Protein AF-A0A662QMV2-F1 (afdb_monomer)

Nearest PDB structures (foldseek):
  8ai4-assembly2_B  TM=8.563E-01  e=1.473E-07  Bacillus subtilis
  4u0o-assembly1_B  TM=7.437E-01  e=1.335E-03  Thermosynechococcus vestitus BP-1
  4u0p-assembly1_B  TM=7.362E-01  e=1.702E-03  Thermosynechococcus vestitus BP-1
  5c5y-assembly1_B  TM=6.837E-01  e=1.279E+00  Colwellia psychrerythraea 34H
  5c6m-assembly2_C  TM=6.628E-01  e=1.957E+00  Shewanella halifaxensis

Radius of gyration: 16.3 Å; Cα contacts (8 Å, |Δi|>4): 322; chains: 1; bounding box: 54×33×41 Å

Solvent-accessible surface area (backbone atoms only — not comparable to full-atom values): 10221 Å² total; per-residue (Å²): 131,83,86,42,72,48,78,44,70,51,30,38,23,14,95,56,72,41,85,78,48,89,77,73,29,26,74,88,40,74,59,56,64,52,70,72,55,48,52,57,49,51,53,52,40,34,76,69,60,28,37,28,42,29,46,25,41,33,32,43,74,78,62,46,66,61,49,43,50,52,42,29,53,46,37,52,41,16,73,76,70,60,20,34,71,38,39,33,38,42,35,61,41,71,53,15,74,42,70,70,47,22,48,54,53,45,48,47,36,37,66,23,53,41,48,32,45,31,35,50,70,28,74,51,50,45,76,79,43,58,67,70,16,47,54,44,35,56,64,47,21,57,78,46,49,31,22,40,30,43,37,33,86,89,69,54,72,49,80,46,82,47,91,60,60,75,74,54,58,53,64,64,64,66,61,92,64,99,65,79,94,70,90,88,80,132

Foldseek 3Di:
DPQAEDEDAQFQEAPDQFPPPPSNHYNVGGDGDDLVRLLVVLVVCLVVQRQEYEYEHRALCVVPCSSLVSLLSSVVSCVVRVPNVAYEYEHELPCLPDLVSLLVVLLSCLLSPHAEYEYEDEPRSCVPPPCNSVVSNVVNNLVSQHKYWYQYPVRDIDTDGRDDDPVVSVVSNPDPDPDDPDDDDD

pLDDT: mean 85.35, std 20.48, range [27.67, 98.81]

Structure (mmCIF, N/CA/C/O backbone):
data_AF-A0A662QMV2-F1
#
_entry.id   AF-A0A662QMV2-F1
#
loop_
_atom_site.group_PDB
_atom_site.id
_atom_site.type_symbol
_atom_site.label_atom_id
_atom_site.label_alt_id
_atom_site.label_comp_id
_atom_site.label_asym_id
_atom_site.label_entity_id
_atom_site.label_seq_id
_atom_site.pdbx_PDB_ins_code
_atom_site.Cartn_x
_atom_site.Cartn_y
_atom_site.Cartn_z
_atom_site.occupancy
_atom_site.B_iso_or_equiv
_atom_site.auth_seq_id
_atom_site.auth_comp_id
_atom_site.auth_asym_id
_atom_site.auth_atom_id
_atom_site.pdbx_PDB_model_num
ATOM 1 N N . MET A 1 1 ? -21.716 -11.485 9.682 1.00 48.62 1 MET A N 1
ATOM 2 C CA . MET A 1 1 ? -21.447 -10.053 9.451 1.00 48.62 1 MET A CA 1
ATOM 3 C C . MET A 1 1 ? -20.954 -9.927 8.023 1.00 48.62 1 MET A C 1
ATOM 5 O O . MET A 1 1 ? -20.338 -10.866 7.537 1.00 48.62 1 MET A O 1
ATOM 9 N N . SER A 1 2 ? -21.372 -8.898 7.294 1.00 51.78 2 SER A N 1
ATOM 10 C CA . SER A 1 2 ? -20.917 -8.684 5.919 1.00 51.78 2 SER A CA 1
ATOM 11 C C . SER A 1 2 ? -19.510 -8.101 5.959 1.00 51.78 2 SER A C 1
ATOM 13 O O . SER A 1 2 ? -19.365 -6.980 6.436 1.00 51.78 2 SER A O 1
ATOM 15 N N . ASN A 1 3 ? -18.514 -8.831 5.454 1.00 74.12 3 ASN A N 1
ATOM 16 C CA . ASN A 1 3 ? -17.138 -8.346 5.394 1.00 74.12 3 ASN A CA 1
ATOM 17 C C . ASN A 1 3 ? -17.044 -7.175 4.405 1.00 74.12 3 ASN A C 1
ATOM 19 O O . ASN A 1 3 ? -16.985 -7.383 3.189 1.00 74.12 3 ASN A O 1
ATOM 23 N N . VAL A 1 4 ? -17.085 -5.940 4.909 1.00 90.31 4 VAL A N 1
ATOM 24 C CA . VAL A 1 4 ? -16.992 -4.735 4.076 1.00 90.31 4 VAL A CA 1
ATOM 25 C C . VAL A 1 4 ? -15.522 -4.425 3.815 1.00 90.31 4 VAL A C 1
ATOM 27 O O . VAL A 1 4 ? -14.745 -4.210 4.743 1.00 90.31 4 VAL A O 1
ATOM 30 N N . LYS A 1 5 ? -15.149 -4.378 2.534 1.00 93.44 5 LYS A N 1
ATOM 31 C CA . LYS A 1 5 ? -13.822 -3.967 2.065 1.00 93.44 5 LYS A CA 1
ATOM 32 C C . LYS A 1 5 ? -13.928 -2.635 1.329 1.00 93.44 5 LYS A C 1
ATOM 34 O O . LYS A 1 5 ? -14.742 -2.507 0.416 1.00 93.44 5 LYS A O 1
ATOM 39 N N . ALA A 1 6 ? -13.079 -1.678 1.685 1.00 96.75 6 ALA A N 1
ATOM 40 C CA . ALA A 1 6 ? -12.944 -0.402 0.993 1.00 96.75 6 ALA A CA 1
ATOM 41 C C . ALA A 1 6 ? -11.594 -0.313 0.275 1.00 96.75 6 ALA A C 1
ATOM 43 O O . ALA A 1 6 ? -10.572 -0.777 0.778 1.00 96.75 6 ALA A O 1
ATOM 44 N N . LEU A 1 7 ? -11.596 0.305 -0.905 1.00 96.50 7 LEU A N 1
ATOM 45 C CA . LEU A 1 7 ? -10.389 0.595 -1.671 1.00 96.50 7 LEU A CA 1
ATOM 46 C C . LEU A 1 7 ? -10.207 2.112 -1.728 1.00 96.50 7 LEU A C 1
ATOM 48 O O . LEU A 1 7 ? -11.087 2.821 -2.215 1.00 96.50 7 LEU A O 1
ATOM 52 N N . ILE A 1 8 ? -9.066 2.601 -1.251 1.00 97.06 8 ILE A N 1
ATOM 53 C CA . ILE A 1 8 ? -8.708 4.018 -1.284 1.00 97.06 8 ILE A CA 1
ATOM 54 C C . ILE A 1 8 ? -7.731 4.226 -2.432 1.00 97.06 8 ILE A C 1
ATOM 56 O O . ILE A 1 8 ? -6.587 3.778 -2.376 1.00 97.06 8 ILE A O 1
ATOM 60 N N . ARG A 1 9 ? -8.179 4.920 -3.481 1.00 95.25 9 ARG A N 1
ATOM 61 C CA . ARG A 1 9 ? -7.309 5.366 -4.571 1.00 95.25 9 ARG A CA 1
ATOM 62 C C . ARG A 1 9 ? -6.504 6.579 -4.102 1.00 95.25 9 ARG A C 1
ATOM 64 O O . ARG A 1 9 ? -7.009 7.695 -4.164 1.00 95.25 9 ARG A O 1
ATOM 71 N N . VAL A 1 10 ? -5.275 6.361 -3.642 1.00 96.25 10 VAL A N 1
ATOM 72 C CA . VAL A 1 10 ? -4.439 7.417 -3.046 1.00 96.25 10 VAL A CA 1
ATOM 73 C C . VAL A 1 10 ? -3.832 8.362 -4.087 1.00 96.25 10 VAL A C 1
ATOM 75 O O . VAL A 1 10 ? -3.681 9.552 -3.821 1.00 96.25 10 VAL A O 1
ATOM 78 N N . LEU A 1 11 ? -3.559 7.852 -5.292 1.00 95.38 11 LEU A N 1
ATOM 79 C CA . LEU A 1 11 ? -3.108 8.631 -6.446 1.00 95.38 11 LEU A CA 1
ATOM 80 C C . LEU A 1 11 ? -3.597 8.049 -7.778 1.00 95.38 11 LEU A C 1
ATOM 82 O O . LEU A 1 11 ? -3.985 6.879 -7.884 1.00 95.38 11 LEU A O 1
ATOM 86 N N . THR A 1 12 ? -3.508 8.852 -8.833 1.00 94.44 12 THR A N 1
ATOM 87 C CA . THR A 1 12 ? -3.782 8.436 -10.212 1.00 94.44 12 THR A CA 1
ATOM 88 C C . THR A 1 12 ? -2.530 8.092 -11.019 1.00 94.44 12 THR A C 1
ATOM 90 O O . THR A 1 12 ? -2.672 7.428 -12.043 1.00 94.44 12 THR A O 1
ATOM 93 N N . GLY A 1 13 ? -1.340 8.528 -10.598 1.00 94.69 13 GLY A N 1
ATOM 94 C CA . GLY A 1 13 ? -0.075 8.310 -11.311 1.00 94.69 13 GLY A CA 1
ATOM 95 C C . GLY A 1 13 ? 0.494 6.900 -11.161 1.00 94.69 13 GLY A C 1
ATOM 96 O O . GLY A 1 13 ? 0.338 6.283 -10.108 1.00 94.69 13 GLY A O 1
ATOM 97 N N . CYS A 1 14 ? 1.152 6.391 -12.204 1.00 95.25 14 CYS A N 1
ATOM 98 C CA . CYS A 1 14 ? 1.852 5.100 -12.209 1.00 95.25 14 CYS A CA 1
ATOM 99 C C . CYS A 1 14 ? 3.200 5.215 -12.934 1.00 95.25 14 CYS A C 1
ATOM 101 O O . CYS A 1 14 ? 3.344 6.010 -13.860 1.00 95.25 14 CYS A O 1
ATOM 103 N N . ASP A 1 15 ? 4.179 4.408 -12.532 1.00 93.75 15 ASP A N 1
ATOM 104 C CA . ASP A 1 15 ? 5.506 4.329 -13.153 1.00 93.75 15 ASP A CA 1
ATOM 105 C C . ASP A 1 15 ? 5.562 3.380 -14.363 1.00 93.75 15 ASP A C 1
ATOM 107 O O . ASP A 1 15 ? 6.568 3.342 -15.070 1.00 93.75 15 ASP A O 1
ATOM 111 N N . ILE A 1 16 ? 4.464 2.672 -14.647 1.00 93.69 16 ILE A N 1
ATOM 112 C CA . ILE A 1 16 ? 4.285 1.821 -15.829 1.00 93.69 16 ILE A CA 1
ATOM 113 C C . ILE A 1 16 ? 2.960 2.132 -16.541 1.00 93.69 16 ILE A C 1
ATOM 115 O O . ILE A 1 16 ? 2.054 2.740 -15.969 1.00 93.69 16 ILE A O 1
ATOM 119 N N . GLN A 1 17 ? 2.826 1.680 -17.790 1.00 92.12 17 GLN A N 1
ATOM 120 C CA . GLN A 1 17 ? 1.634 1.872 -18.628 1.00 92.12 17 GLN A CA 1
ATOM 121 C C . GLN A 1 17 ? 1.123 0.521 -19.155 1.00 92.12 17 GLN A C 1
ATOM 123 O O . GLN A 1 17 ? 1.149 0.250 -20.356 1.00 92.12 17 GLN A O 1
ATOM 128 N N . CYS A 1 18 ? 0.691 -0.361 -18.248 1.00 90.94 18 CYS A N 1
ATOM 129 C CA . CYS A 1 18 ? 0.169 -1.677 -18.619 1.00 90.94 18 CYS A CA 1
ATOM 130 C C . CYS A 1 18 ? -1.105 -1.559 -19.481 1.00 90.94 18 CYS A C 1
ATOM 132 O O . CYS A 1 18 ? -1.977 -0.720 -19.236 1.00 90.94 18 CYS A O 1
ATOM 134 N N . ARG A 1 19 ? -1.231 -2.412 -20.509 1.00 88.31 19 ARG A N 1
ATOM 135 C CA . ARG A 1 19 ? -2.273 -2.282 -21.553 1.00 88.31 19 ARG A CA 1
ATOM 136 C C . ARG A 1 19 ? -3.702 -2.372 -21.020 1.00 88.31 19 ARG A C 1
ATOM 138 O O . ARG A 1 19 ? -4.599 -1.742 -21.569 1.00 88.31 19 ARG A O 1
ATOM 145 N N . HIS A 1 20 ? -3.911 -3.161 -19.968 1.00 84.44 20 HIS A N 1
ATOM 146 C CA . HIS A 1 20 ? -5.217 -3.409 -19.356 1.00 84.44 20 HIS A CA 1
ATOM 147 C C . HIS A 1 20 ? -5.419 -2.614 -18.053 1.00 84.44 20 HIS A C 1
ATOM 149 O O . HIS A 1 20 ? -6.154 -3.039 -17.166 1.00 84.44 20 HIS A O 1
ATOM 155 N N . CYS A 1 21 ? -4.755 -1.464 -17.886 1.00 85.56 21 CYS A N 1
ATOM 156 C CA . CYS A 1 21 ? -4.877 -0.681 -16.659 1.00 85.56 21 CYS A CA 1
ATOM 157 C C . CYS A 1 21 ? -6.333 -0.237 -16.409 1.00 85.56 21 CYS A C 1
ATOM 159 O O . CYS A 1 21 ? -6.799 0.755 -16.970 1.00 85.56 21 CYS A O 1
ATOM 161 N N . TYR A 1 22 ? -7.039 -0.925 -15.506 1.00 79.69 22 TYR A N 1
ATOM 162 C CA . TYR A 1 22 ? -8.425 -0.601 -15.140 1.00 79.69 22 TYR A CA 1
ATOM 163 C C . TYR A 1 22 ? -8.566 0.796 -14.505 1.00 79.69 22 TYR A C 1
ATOM 165 O O . TYR A 1 22 ? -9.639 1.393 -14.507 1.00 79.69 22 TYR A O 1
ATOM 173 N N . MET A 1 23 ? -7.471 1.348 -13.976 1.00 81.19 23 MET A N 1
ATOM 174 C CA . MET A 1 23 ? -7.444 2.671 -13.343 1.00 81.19 23 MET A CA 1
ATOM 175 C C . MET A 1 23 ? -7.108 3.800 -14.322 1.00 81.19 23 MET A C 1
ATOM 177 O O . MET A 1 23 ? -7.125 4.976 -13.931 1.00 81.19 23 MET A O 1
ATOM 181 N N . SER A 1 24 ? -6.819 3.447 -15.582 1.00 84.88 24 SER A N 1
ATOM 182 C CA . SER A 1 24 ? -6.313 4.346 -16.619 1.00 84.88 24 SER A CA 1
ATOM 183 C C . SER A 1 24 ? -5.159 5.200 -16.091 1.00 84.88 24 SER A C 1
ATOM 185 O O . SER A 1 24 ? -5.161 6.415 -16.264 1.00 84.88 24 SER A O 1
ATOM 187 N N . SER A 1 25 ? -4.246 4.594 -15.338 1.00 85.56 25 SER A N 1
ATOM 188 C CA . SER A 1 25 ? -3.122 5.273 -14.701 1.00 85.56 25 SER A CA 1
ATOM 189 C C . SER A 1 25 ? -1.904 5.288 -15.618 1.00 85.56 25 SER A C 1
ATOM 191 O O . SER A 1 25 ? -1.657 4.329 -16.343 1.00 85.56 25 SER A O 1
ATOM 193 N N . ASP A 1 26 ? -1.149 6.380 -15.577 1.00 85.31 26 ASP A N 1
ATOM 194 C CA . ASP A 1 26 ? 0.060 6.575 -16.372 1.00 85.31 26 ASP A CA 1
ATOM 195 C C . ASP A 1 26 ? 0.998 7.581 -15.681 1.00 85.31 26 ASP A C 1
ATOM 197 O O . ASP A 1 26 ? 0.655 8.157 -14.643 1.00 85.31 26 ASP A O 1
ATOM 201 N N . SER A 1 27 ? 2.184 7.782 -16.253 1.00 82.94 27 SER A N 1
ATOM 202 C CA . SER A 1 27 ? 3.226 8.666 -15.722 1.00 82.94 27 SER A CA 1
ATOM 203 C C . SER A 1 27 ? 2.942 10.164 -15.878 1.00 82.94 27 SER A C 1
ATOM 205 O O . SER A 1 27 ? 3.666 10.977 -15.307 1.00 82.94 27 SER A O 1
ATOM 207 N N . PHE A 1 28 ? 1.909 10.555 -16.628 1.00 81.38 28 PHE A N 1
ATOM 208 C CA . PHE A 1 28 ? 1.505 11.953 -16.804 1.00 81.38 28 PHE A CA 1
ATOM 209 C C . PHE A 1 28 ? 0.460 12.396 -15.779 1.00 81.38 28 PHE A C 1
ATOM 211 O O . PHE A 1 28 ? 0.200 13.592 -15.643 1.00 81.38 28 PHE A O 1
ATOM 218 N N . LYS A 1 29 ? -0.140 11.453 -15.049 1.00 84.44 29 LYS A N 1
ATOM 219 C CA . LYS A 1 29 ? -1.130 11.735 -14.011 1.00 84.44 29 LYS A CA 1
ATOM 220 C C . LYS A 1 29 ? -0.473 11.904 -12.648 1.00 84.44 29 LYS A C 1
ATOM 222 O O . LYS A 1 29 ? 0.398 11.131 -12.268 1.00 84.44 29 LYS A O 1
ATOM 227 N N . ASN A 1 30 ? -0.951 12.872 -11.877 1.00 86.31 30 ASN A N 1
ATOM 228 C CA . ASN A 1 30 ? -0.414 13.195 -10.553 1.00 86.31 30 ASN A CA 1
ATOM 229 C C . ASN A 1 30 ? -1.491 13.656 -9.559 1.00 86.31 30 ASN A C 1
ATOM 231 O O . ASN A 1 30 ? -1.170 14.267 -8.543 1.00 86.31 30 ASN A O 1
ATOM 235 N N . GLU A 1 31 ? -2.765 13.380 -9.842 1.00 90.88 31 GLU A N 1
ATOM 236 C CA . GLU A 1 31 ? -3.843 13.663 -8.900 1.00 90.88 31 GLU A CA 1
ATOM 237 C C . GLU A 1 31 ? -3.664 12.738 -7.691 1.00 90.88 31 GLU A C 1
ATOM 239 O O . GLU A 1 31 ? -3.659 11.510 -7.818 1.00 90.88 31 GLU A O 1
ATOM 244 N N . GLN A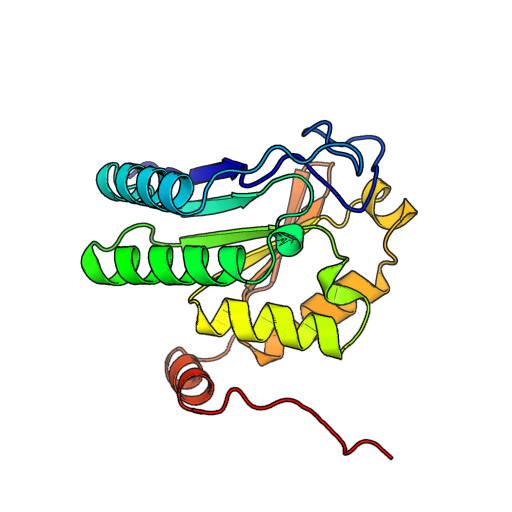 1 32 ? -3.474 13.342 -6.525 1.00 92.50 32 GLN A N 1
ATOM 245 C CA . GLN A 1 32 ? -3.195 12.671 -5.263 1.00 92.50 32 GLN A CA 1
ATOM 246 C C . GLN A 1 32 ? -4.073 13.299 -4.183 1.00 92.50 32 GLN A C 1
ATOM 248 O O . GLN A 1 32 ? -4.352 14.501 -4.216 1.00 92.50 32 GLN A O 1
ATOM 253 N N . PHE A 1 33 ? -4.509 12.497 -3.215 1.00 92.38 33 PHE A N 1
ATOM 254 C CA . PHE A 1 33 ? -5.085 13.055 -1.997 1.00 92.38 33 PHE A CA 1
ATOM 255 C C . PHE A 1 33 ? -4.044 13.880 -1.230 1.00 92.38 33 PHE A C 1
ATOM 257 O O . PHE A 1 33 ? -2.865 13.537 -1.190 1.00 92.38 33 PHE A O 1
ATOM 264 N N . THR A 1 34 ? -4.491 14.934 -0.547 1.00 96.12 34 THR A N 1
ATOM 265 C CA . THR A 1 34 ? -3.688 15.496 0.543 1.00 96.12 34 THR A CA 1
ATOM 266 C C . THR A 1 34 ? -3.631 14.492 1.690 1.00 96.12 34 THR A C 1
ATOM 268 O O . THR A 1 34 ? -4.595 13.752 1.905 1.00 96.12 34 THR A O 1
ATOM 271 N N . TYR A 1 35 ? -2.552 14.510 2.471 1.00 96.81 35 TYR A N 1
ATOM 272 C CA . TYR A 1 35 ? -2.426 13.652 3.651 1.00 96.81 35 TYR A CA 1
ATOM 273 C C . TYR A 1 35 ? -3.634 13.782 4.600 1.00 96.81 35 TYR A C 1
ATOM 275 O O . TYR A 1 35 ? -4.307 12.798 4.889 1.00 96.81 35 TYR A O 1
ATOM 283 N N . SER A 1 36 ? -4.027 15.013 4.942 1.00 97.88 36 SER A N 1
ATOM 284 C CA . SER A 1 36 ? -5.221 15.283 5.765 1.00 97.88 36 SER A CA 1
ATOM 285 C C . SER A 1 36 ? -6.537 14.799 5.148 1.00 97.88 36 SER A C 1
ATOM 287 O O . SER A 1 36 ? -7.496 14.462 5.849 1.00 97.88 36 SER A O 1
ATOM 289 N N . GLY A 1 37 ? -6.600 14.757 3.816 1.00 97.94 37 GLY A N 1
ATOM 290 C CA . GLY A 1 37 ? -7.722 14.187 3.088 1.00 97.94 37 GLY A CA 1
ATOM 291 C C . GLY A 1 37 ? -7.787 12.672 3.261 1.00 97.94 37 GLY A C 1
ATOM 292 O O . GLY A 1 37 ? -8.881 12.141 3.441 1.00 97.94 37 GLY A O 1
ATOM 293 N N . LEU A 1 38 ? -6.637 11.988 3.256 1.00 97.94 38 LEU A N 1
ATOM 294 C CA . LEU A 1 38 ? -6.560 10.557 3.547 1.00 97.94 38 LEU A CA 1
ATOM 295 C C . LEU A 1 38 ? -6.945 10.253 4.993 1.00 97.94 38 LEU A C 1
ATOM 297 O O . LEU A 1 38 ? -7.761 9.359 5.192 1.00 97.94 38 LEU A O 1
ATOM 301 N N . GLU A 1 39 ? -6.449 11.019 5.970 1.00 98.56 39 GLU A N 1
ATOM 302 C CA . GLU A 1 39 ? -6.840 10.869 7.383 1.00 98.56 39 GLU A CA 1
ATOM 303 C C . GLU A 1 39 ? -8.365 10.947 7.533 1.00 98.56 39 GLU A C 1
ATOM 305 O O . GLU A 1 39 ? -8.996 10.040 8.069 1.00 98.56 39 GLU A O 1
ATOM 310 N N . THR A 1 40 ? -8.983 11.965 6.923 1.00 98.56 40 THR A N 1
ATOM 311 C CA . THR A 1 40 ? -10.444 12.143 6.936 1.00 98.56 40 THR A CA 1
ATOM 312 C C . THR A 1 40 ? -11.192 10.960 6.306 1.00 98.56 40 THR A C 1
ATOM 314 O O . THR A 1 40 ? -12.310 10.637 6.712 1.00 98.56 40 THR A O 1
ATOM 317 N N . VAL A 1 41 ? -10.634 10.340 5.262 1.00 98.31 41 VAL A N 1
ATOM 318 C CA . VAL A 1 41 ? -11.233 9.155 4.629 1.00 98.31 41 VAL A CA 1
ATOM 319 C C . VAL A 1 41 ? -11.088 7.936 5.535 1.00 98.31 41 VAL A C 1
ATOM 321 O O . VAL A 1 41 ? -12.068 7.215 5.708 1.00 98.31 41 VAL A O 1
ATOM 324 N N . VAL A 1 42 ? -9.910 7.722 6.123 1.00 98.56 42 VAL A N 1
ATOM 325 C CA . VAL A 1 42 ? -9.650 6.623 7.061 1.00 98.56 42 VAL A CA 1
ATOM 326 C C . VAL A 1 42 ? -10.591 6.716 8.257 1.00 98.56 42 VAL A C 1
ATOM 328 O O . VAL A 1 42 ? -11.304 5.751 8.512 1.00 98.56 42 VAL A O 1
ATOM 331 N N . ASP A 1 43 ? -10.697 7.885 8.894 1.00 98.50 43 ASP A N 1
ATOM 332 C CA . ASP A 1 43 ? -11.617 8.125 10.013 1.00 98.50 43 ASP A CA 1
ATOM 333 C C . ASP A 1 43 ? -13.051 7.703 9.674 1.00 98.50 43 ASP A C 1
ATOM 335 O O . ASP A 1 43 ? -13.673 6.933 10.401 1.00 98.50 43 ASP A O 1
ATOM 339 N N . LYS A 1 44 ? -13.564 8.125 8.511 1.00 98.31 44 LYS A N 1
ATOM 340 C CA . LYS A 1 44 ? -14.920 7.762 8.071 1.00 98.31 44 LYS A CA 1
ATOM 341 C C . LYS A 1 44 ? -15.094 6.262 7.857 1.00 98.31 44 LYS A C 1
ATOM 343 O O . LYS A 1 44 ? -16.144 5.721 8.186 1.00 98.31 44 LYS A O 1
ATOM 348 N N . LEU A 1 45 ? -14.114 5.596 7.246 1.00 97.75 45 LEU A N 1
ATOM 349 C CA . LEU A 1 45 ? -14.189 4.155 6.989 1.00 97.75 45 LEU A CA 1
ATOM 350 C C . LEU A 1 45 ? -14.136 3.363 8.301 1.00 97.75 45 LEU A C 1
ATOM 352 O O . LEU A 1 45 ? -14.887 2.399 8.456 1.00 97.75 45 LEU A O 1
ATOM 356 N N . THR A 1 46 ? -13.312 3.807 9.246 1.00 96.62 46 THR A N 1
ATOM 357 C CA . THR A 1 46 ? -13.247 3.275 10.607 1.00 96.62 46 THR A CA 1
ATOM 358 C C . THR A 1 46 ? -14.578 3.457 11.339 1.00 96.62 46 THR A C 1
ATOM 360 O O . THR A 1 46 ? -15.128 2.476 11.837 1.00 96.62 46 THR A O 1
ATOM 363 N N . ASP A 1 47 ? -15.165 4.658 11.315 1.00 96.38 47 ASP A N 1
ATOM 364 C CA . ASP A 1 47 ? -16.477 4.947 11.920 1.00 96.38 47 ASP A CA 1
ATOM 365 C C . ASP A 1 47 ? -17.613 4.107 11.310 1.00 96.38 47 ASP A C 1
ATOM 367 O O . ASP A 1 47 ? -18.591 3.769 11.980 1.00 96.38 47 ASP A O 1
ATOM 371 N N . TYR A 1 48 ? -17.493 3.745 10.030 1.00 95.88 48 TYR A N 1
ATOM 372 C CA . TYR A 1 48 ? -18.431 2.856 9.343 1.00 95.88 48 TYR A CA 1
ATOM 373 C C . TYR A 1 48 ? -18.207 1.366 9.628 1.00 95.88 48 TYR A C 1
ATOM 375 O O . TYR A 1 48 ? -18.985 0.542 9.142 1.00 95.88 48 TYR A O 1
ATOM 383 N N . GLY A 1 49 ? -17.183 1.002 10.403 1.00 93.62 49 GLY A N 1
ATOM 384 C CA . GLY A 1 49 ? -16.864 -0.389 10.716 1.00 93.62 49 GLY A CA 1
ATOM 385 C C . GLY A 1 49 ? -16.380 -1.178 9.499 1.00 93.62 49 GLY A C 1
ATOM 386 O O . GLY A 1 49 ? -16.684 -2.363 9.364 1.00 93.62 49 GLY A O 1
ATOM 387 N N . VAL A 1 50 ? -15.672 -0.526 8.570 1.00 95.44 50 VAL A N 1
ATOM 388 C CA . VAL A 1 50 ? -15.060 -1.210 7.424 1.00 95.44 50 VAL A CA 1
ATOM 389 C C . VAL A 1 50 ? -13.999 -2.181 7.933 1.00 95.44 50 VAL A C 1
ATOM 391 O O . VAL A 1 50 ? -13.061 -1.787 8.614 1.00 95.44 50 VAL A O 1
ATOM 394 N N . GLU A 1 51 ? -14.123 -3.460 7.582 1.00 94.12 51 GLU A N 1
ATOM 395 C CA . GLU A 1 51 ? -13.232 -4.506 8.091 1.00 94.12 51 GLU A CA 1
ATOM 396 C C . GLU A 1 51 ? -11.873 -4.516 7.390 1.00 94.12 51 GLU A C 1
ATOM 398 O O . GLU A 1 51 ? -10.867 -4.857 8.007 1.00 94.12 51 GLU A O 1
ATOM 403 N N . VAL A 1 52 ? -11.833 -4.163 6.102 1.00 95.88 52 VAL A N 1
ATOM 404 C CA . VAL A 1 52 ? -10.594 -4.172 5.316 1.00 95.88 52 VAL A CA 1
ATOM 405 C C . VAL A 1 52 ? -10.433 -2.864 4.561 1.00 95.88 52 VAL A C 1
ATOM 407 O O . VAL A 1 52 ? -11.261 -2.539 3.707 1.00 95.88 52 VAL A O 1
ATOM 410 N N . ILE A 1 53 ? -9.339 -2.153 4.815 1.00 98.25 53 ILE A N 1
ATOM 411 C CA . ILE A 1 53 ? -8.926 -0.996 4.016 1.00 98.25 53 ILE A CA 1
ATOM 412 C C . ILE A 1 53 ? -7.779 -1.417 3.105 1.00 98.25 53 ILE A C 1
ATOM 414 O O . ILE A 1 53 ? -6.790 -1.991 3.555 1.00 98.25 53 ILE A O 1
ATOM 418 N N . VAL A 1 54 ? -7.919 -1.129 1.811 1.00 98.06 54 VAL A N 1
ATOM 419 C CA . VAL A 1 54 ? -6.885 -1.375 0.804 1.00 98.06 54 VAL A CA 1
ATOM 420 C C . VAL A 1 54 ? -6.428 -0.054 0.202 1.00 98.06 54 VAL A C 1
ATOM 422 O O . VAL A 1 54 ? -7.192 0.601 -0.510 1.00 98.06 54 VAL A O 1
ATOM 425 N N . PHE A 1 55 ? -5.168 0.312 0.414 1.00 98.25 55 PHE A N 1
ATOM 426 C CA . PHE A 1 55 ? -4.538 1.415 -0.303 1.00 98.25 55 PHE A CA 1
ATOM 427 C C . PHE A 1 55 ? -4.179 0.975 -1.725 1.00 98.25 55 PHE A C 1
ATOM 429 O O . PHE A 1 55 ? -3.533 -0.050 -1.946 1.00 98.25 55 PHE A O 1
ATOM 436 N N . THR A 1 56 ? -4.642 1.724 -2.717 1.00 96.62 56 THR A N 1
ATOM 437 C CA . THR A 1 56 ? -4.466 1.420 -4.141 1.00 96.62 56 THR A CA 1
ATOM 438 C C . THR A 1 56 ? -4.353 2.712 -4.950 1.00 96.62 56 THR A C 1
ATOM 440 O O . THR A 1 56 ? -4.365 3.806 -4.398 1.00 96.62 56 THR A O 1
ATOM 443 N N . GLY A 1 57 ? -4.205 2.641 -6.265 1.00 92.62 57 GLY A N 1
ATOM 444 C CA . GLY A 1 57 ? -3.861 3.800 -7.074 1.00 92.62 57 GLY A CA 1
ATOM 445 C C . GLY A 1 57 ? -3.354 3.391 -8.437 1.00 92.62 57 GLY A C 1
ATOM 446 O O . GLY A 1 57 ? -3.557 2.261 -8.856 1.00 92.62 57 GLY A O 1
ATOM 447 N N . GLY A 1 58 ? -2.642 4.295 -9.102 1.00 93.19 58 GLY A N 1
ATOM 448 C CA . GLY A 1 58 ? -1.677 3.833 -10.094 1.00 93.19 58 GLY A CA 1
ATOM 449 C C . GLY A 1 58 ? -0.587 3.018 -9.391 1.00 93.19 58 GLY A C 1
ATOM 450 O O . GLY A 1 58 ? -0.779 1.837 -9.131 1.00 93.19 58 GLY A O 1
ATOM 451 N N . GLN A 1 59 ? 0.514 3.660 -9.002 1.00 96.19 59 GLN A N 1
ATOM 452 C CA . GLN A 1 59 ? 1.537 3.027 -8.170 1.00 96.19 59 GLN A CA 1
ATOM 453 C C . GLN A 1 59 ? 1.636 3.727 -6.807 1.00 96.19 59 GLN A C 1
ATOM 455 O O . GLN A 1 59 ? 2.290 4.767 -6.711 1.00 96.19 59 GLN A O 1
ATOM 460 N N . PRO A 1 60 ? 0.993 3.197 -5.742 1.00 96.62 60 PRO A N 1
ATOM 461 C CA . PRO A 1 60 ? 0.908 3.864 -4.438 1.00 96.62 60 PRO A CA 1
ATOM 462 C C . PRO A 1 60 ? 2.250 4.289 -3.855 1.00 96.62 60 PRO A C 1
ATOM 464 O O . PRO A 1 60 ? 2.343 5.351 -3.248 1.00 96.62 60 PRO A O 1
ATOM 467 N N . THR A 1 61 ? 3.310 3.510 -4.080 1.00 96.69 61 THR A N 1
ATOM 468 C CA . THR A 1 61 ? 4.641 3.812 -3.534 1.00 96.69 61 THR A CA 1
ATOM 469 C C . THR A 1 61 ? 5.276 5.080 -4.100 1.00 96.69 61 THR A C 1
ATOM 471 O O . THR A 1 61 ? 6.273 5.544 -3.556 1.00 96.69 61 THR A O 1
ATOM 474 N N . LEU A 1 62 ? 4.715 5.672 -5.162 1.00 95.75 62 LEU A N 1
ATOM 475 C CA . LEU A 1 62 ? 5.139 6.983 -5.661 1.00 95.75 62 LEU A CA 1
ATOM 476 C C . LEU A 1 62 ? 4.822 8.126 -4.685 1.00 95.75 62 LEU A C 1
ATOM 478 O O . LEU A 1 62 ? 5.454 9.173 -4.774 1.00 95.75 62 LEU A O 1
ATOM 482 N N . ILE A 1 63 ? 3.903 7.916 -3.737 1.00 94.25 63 ILE A N 1
ATOM 483 C CA . ILE A 1 63 ? 3.599 8.865 -2.655 1.00 94.25 63 ILE A CA 1
ATOM 484 C C . ILE A 1 63 ? 4.750 8.951 -1.630 1.00 94.25 63 ILE A C 1
ATOM 486 O O . ILE A 1 63 ? 4.869 9.925 -0.893 1.00 94.25 63 ILE A O 1
ATOM 490 N N . GLY A 1 64 ? 5.654 7.965 -1.596 1.00 95.00 64 GLY A N 1
ATOM 491 C CA . GLY A 1 64 ? 6.802 7.989 -0.690 1.00 95.00 64 GLY A CA 1
ATOM 492 C C . GLY A 1 64 ? 6.408 7.747 0.769 1.00 95.00 64 GLY A C 1
ATOM 493 O O . GLY A 1 64 ? 5.595 6.869 1.056 1.00 95.00 64 GLY A O 1
ATOM 494 N N . THR A 1 65 ? 7.009 8.497 1.696 1.00 96.69 65 THR A N 1
ATOM 495 C CA . THR A 1 65 ? 6.835 8.286 3.144 1.00 96.69 65 THR A CA 1
ATOM 496 C C . THR A 1 65 ? 5.418 8.564 3.628 1.00 96.69 65 THR A C 1
ATOM 498 O O . THR A 1 65 ? 4.962 7.861 4.519 1.00 96.69 65 THR A O 1
ATOM 501 N N . GLU A 1 66 ? 4.672 9.467 2.981 1.00 97.00 66 GLU A N 1
ATOM 502 C CA . GLU A 1 66 ? 3.267 9.732 3.332 1.00 97.00 66 GLU A CA 1
ATOM 503 C C . GLU A 1 66 ? 2.386 8.469 3.215 1.00 97.00 66 GLU A C 1
ATOM 505 O O . GLU A 1 66 ? 1.386 8.343 3.920 1.00 97.00 66 GLU A O 1
ATOM 510 N N . LEU A 1 67 ? 2.757 7.505 2.356 1.00 98.19 67 LEU A N 1
ATOM 511 C CA . LEU A 1 67 ? 2.082 6.206 2.282 1.00 98.19 67 LEU A CA 1
ATOM 512 C C . LEU A 1 67 ? 2.341 5.358 3.536 1.00 98.19 67 LEU A C 1
ATOM 514 O O . LEU A 1 67 ? 1.445 4.663 4.002 1.00 98.19 67 LEU A O 1
ATOM 518 N N . ILE A 1 68 ? 3.567 5.384 4.056 1.00 98.50 68 ILE A N 1
ATOM 519 C CA . ILE A 1 68 ? 3.935 4.665 5.281 1.00 98.50 68 ILE A CA 1
ATOM 520 C C . ILE A 1 68 ? 3.213 5.316 6.466 1.00 98.50 68 ILE A C 1
ATOM 522 O O . ILE A 1 68 ? 2.589 4.613 7.258 1.00 98.50 68 ILE A O 1
ATOM 526 N N . ASP A 1 69 ? 3.212 6.649 6.518 1.00 98.56 69 ASP A N 1
ATOM 527 C CA . ASP A 1 69 ? 2.567 7.429 7.573 1.00 98.56 69 ASP A CA 1
ATOM 528 C C . ASP A 1 69 ? 1.055 7.151 7.637 1.00 98.56 69 ASP A C 1
ATOM 530 O O . ASP A 1 69 ? 0.525 6.877 8.713 1.00 98.56 69 ASP A O 1
ATOM 534 N N . ILE A 1 70 ? 0.352 7.109 6.494 1.00 98.69 70 ILE A N 1
ATOM 535 C CA . ILE A 1 70 ? -1.095 6.831 6.494 1.00 98.69 70 ILE A CA 1
ATOM 536 C C . ILE A 1 70 ? -1.427 5.372 6.843 1.00 98.69 70 ILE A C 1
ATOM 538 O O . ILE A 1 70 ? -2.476 5.104 7.436 1.00 98.69 70 ILE A O 1
ATOM 542 N N . ILE A 1 71 ? -0.552 4.415 6.511 1.00 98.69 71 ILE A N 1
ATOM 543 C CA . ILE A 1 71 ? -0.689 3.025 6.973 1.00 98.69 71 ILE A CA 1
ATOM 544 C C . ILE A 1 71 ? -0.550 2.985 8.500 1.00 98.69 71 ILE A C 1
ATOM 546 O O . ILE A 1 71 ? -1.405 2.391 9.157 1.00 98.69 71 ILE A O 1
ATOM 550 N N . GLY A 1 72 ? 0.454 3.680 9.046 1.00 98.69 72 GLY A N 1
ATOM 551 C CA . GLY A 1 72 ? 0.672 3.826 10.487 1.00 98.69 72 GLY A CA 1
ATOM 552 C C . GLY A 1 72 ? -0.544 4.420 11.192 1.00 98.69 72 GLY A C 1
ATOM 553 O O . GLY A 1 72 ? -1.101 3.793 12.088 1.00 98.69 72 GLY A O 1
ATOM 554 N N . TYR A 1 73 ? -1.044 5.551 10.696 1.00 98.81 73 TYR A N 1
ATOM 555 C CA . TYR A 1 73 ? -2.270 6.185 11.185 1.00 98.81 73 TYR A CA 1
ATOM 556 C C . TYR A 1 73 ? -3.478 5.235 11.160 1.00 98.81 73 TYR A C 1
ATOM 558 O O . TYR A 1 73 ? -4.263 5.160 12.103 1.00 98.81 73 TYR A O 1
ATOM 566 N N . THR A 1 74 ? -3.629 4.450 10.090 1.00 98.69 74 THR A N 1
ATOM 567 C CA . THR A 1 74 ? -4.715 3.461 9.987 1.00 98.69 74 THR A CA 1
ATOM 568 C C . THR A 1 74 ? -4.552 2.334 11.011 1.00 98.69 74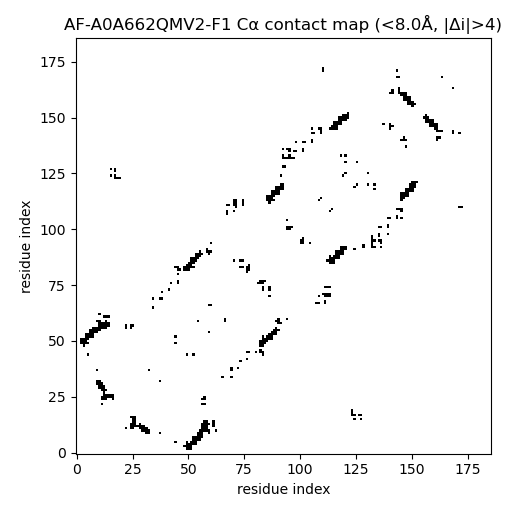 THR A C 1
ATOM 570 O O . THR A 1 74 ? -5.545 1.846 11.552 1.00 98.69 74 THR A O 1
ATOM 573 N N . SER A 1 75 ? -3.314 1.928 11.312 1.00 98.50 75 SER A N 1
ATOM 574 C CA . SER A 1 75 ? -3.027 0.955 12.368 1.00 98.50 75 SER A CA 1
ATOM 575 C C . SER A 1 75 ? -3.346 1.510 13.756 1.00 98.50 75 SER A C 1
ATOM 577 O O . SER A 1 75 ? -3.945 0.794 14.555 1.00 98.50 75 SER A O 1
ATOM 579 N N . GLU A 1 76 ? -3.035 2.779 14.027 1.00 98.56 76 GLU A N 1
ATOM 580 C CA . GLU A 1 76 ? -3.423 3.455 15.274 1.00 98.56 76 GLU A CA 1
ATOM 581 C C . GLU A 1 76 ? -4.951 3.448 15.444 1.00 98.56 76 GLU A C 1
ATOM 583 O O . GLU A 1 76 ? -5.465 3.034 16.483 1.00 98.56 76 GLU A O 1
ATOM 588 N N . LYS A 1 77 ? -5.706 3.770 14.384 1.00 98.25 77 LYS A N 1
ATOM 589 C CA . LYS A 1 77 ? -7.180 3.695 14.398 1.00 98.25 77 LYS A CA 1
ATOM 590 C C . LYS A 1 77 ? -7.702 2.293 14.682 1.00 98.25 77 LYS A C 1
ATOM 592 O O . LYS A 1 77 ? -8.668 2.138 15.436 1.00 98.25 77 LYS A O 1
ATOM 597 N N . ARG A 1 78 ? -7.057 1.268 14.122 1.00 97.62 78 ARG A N 1
ATOM 598 C CA . ARG A 1 78 ? -7.371 -0.135 14.415 1.00 97.62 78 ARG A CA 1
ATOM 599 C C . ARG A 1 78 ? -7.153 -0.465 15.886 1.00 97.62 78 ARG A C 1
ATOM 601 O O . ARG A 1 78 ? -7.987 -1.155 16.464 1.00 97.62 78 ARG A O 1
ATOM 608 N N . G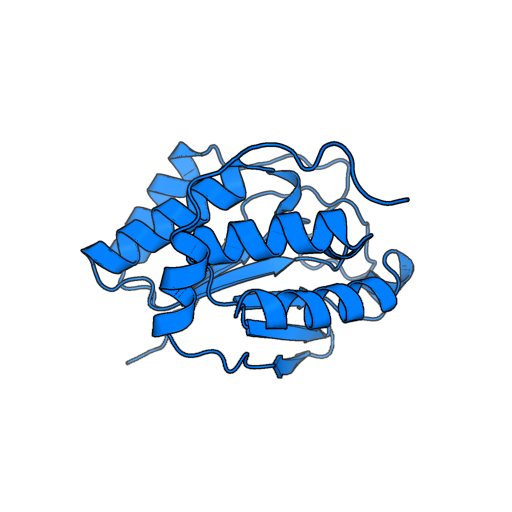LU A 1 79 ? -6.071 0.003 16.496 1.00 96.69 79 GLU A N 1
ATOM 609 C CA . GLU A 1 79 ? -5.802 -0.229 17.919 1.00 96.69 79 GLU A CA 1
ATOM 610 C C . GLU A 1 79 ? -6.820 0.478 18.824 1.00 96.69 79 GLU A C 1
ATOM 612 O O . GLU A 1 79 ? -7.268 -0.098 19.816 1.00 96.69 79 GLU A O 1
ATOM 617 N N . GLU A 1 80 ? -7.234 1.693 18.458 1.00 97.44 80 GLU A N 1
ATOM 618 C CA . GLU A 1 80 ? -8.215 2.487 19.204 1.00 97.44 80 GLU A CA 1
ATOM 619 C C . GLU A 1 80 ? -9.641 1.925 19.115 1.00 97.44 80 GLU A C 1
ATOM 621 O O . GLU A 1 80 ? -10.386 1.935 20.098 1.00 97.44 80 GLU A O 1
ATOM 626 N N . THR A 1 81 ? -10.042 1.462 17.929 1.00 95.81 81 THR A N 1
ATOM 627 C CA . THR A 1 81 ? -11.458 1.201 17.607 1.00 95.81 81 THR A CA 1
ATOM 628 C C . THR A 1 81 ? -11.766 -0.256 17.268 1.00 95.81 81 THR A C 1
ATOM 630 O O . THR A 1 81 ? -12.931 -0.656 17.260 1.00 95.81 81 THR A O 1
ATOM 633 N N . GLY A 1 82 ? -10.743 -1.058 16.968 1.00 93.88 82 GLY A N 1
ATOM 634 C CA . GLY A 1 82 ? -10.875 -2.386 16.370 1.00 93.88 82 GLY A CA 1
ATOM 635 C C . GLY A 1 82 ? -11.053 -2.386 14.845 1.00 93.88 82 GLY A C 1
ATOM 636 O O . GLY A 1 82 ? -11.126 -3.470 14.266 1.00 93.88 82 GLY A O 1
ATOM 637 N N . TYR A 1 83 ? -11.108 -1.216 14.188 1.00 93.75 83 TYR A N 1
ATOM 638 C CA . TYR A 1 83 ? -11.306 -1.085 12.739 1.00 93.75 83 TYR A CA 1
ATOM 639 C C . TYR A 1 83 ? -10.250 -0.191 12.053 1.00 93.75 83 TYR A C 1
ATOM 641 O O . TYR A 1 83 ? -9.839 0.820 12.621 1.00 93.75 83 TYR A O 1
ATOM 649 N N . PRO A 1 84 ? -9.850 -0.516 10.808 1.00 96.31 84 PRO A N 1
ATOM 650 C CA . PRO A 1 84 ? -10.163 -1.763 10.106 1.00 96.31 84 PRO A CA 1
ATOM 651 C C . PRO A 1 84 ? -9.466 -2.963 10.754 1.00 96.31 84 PRO A C 1
ATOM 653 O O . PRO A 1 84 ? -8.413 -2.819 11.359 1.00 96.31 84 PRO A O 1
ATOM 656 N N . ALA A 1 85 ? -10.020 -4.164 10.607 1.00 90.44 85 ALA A N 1
ATOM 657 C CA . ALA A 1 85 ? -9.375 -5.382 11.097 1.00 90.44 85 ALA A CA 1
ATOM 658 C C . ALA A 1 85 ? -8.123 -5.741 10.275 1.00 90.44 85 ALA A C 1
ATOM 660 O O . ALA A 1 85 ? -7.179 -6.322 10.809 1.00 90.44 85 ALA A O 1
ATOM 661 N N . VAL A 1 86 ? -8.110 -5.394 8.982 1.00 94.56 86 VAL A N 1
ATOM 662 C CA . VAL A 1 86 ? -7.014 -5.695 8.051 1.00 94.56 86 VAL A CA 1
ATOM 663 C C . VAL A 1 86 ? -6.647 -4.462 7.229 1.00 94.56 86 VAL A C 1
ATOM 665 O O . VAL A 1 86 ? -7.518 -3.806 6.650 1.00 94.56 86 VAL A O 1
ATOM 668 N N . ILE A 1 87 ? -5.347 -4.197 7.118 1.00 97.38 87 ILE A N 1
ATOM 669 C CA . ILE A 1 87 ? -4.781 -3.127 6.293 1.00 97.38 87 ILE A CA 1
ATOM 670 C C . ILE A 1 87 ? -3.975 -3.758 5.156 1.00 97.38 87 ILE A C 1
ATOM 672 O O . ILE A 1 87 ? -3.041 -4.531 5.383 1.00 97.38 87 ILE A O 1
ATOM 676 N N . GLU A 1 88 ? -4.335 -3.440 3.914 1.00 97.69 88 GLU A N 1
ATOM 677 C CA . GLU A 1 88 ? -3.685 -3.977 2.718 1.00 97.69 88 GLU A CA 1
ATOM 678 C C . GLU A 1 88 ? -3.216 -2.857 1.782 1.00 97.69 88 GLU A C 1
ATOM 680 O O . GLU A 1 88 ? -3.745 -1.745 1.777 1.00 97.69 88 GLU A O 1
ATOM 685 N N . ILE A 1 89 ? -2.264 -3.181 0.914 1.00 98.06 89 ILE A N 1
ATOM 686 C CA . ILE A 1 89 ? -1.872 -2.349 -0.228 1.00 98.06 89 ILE A CA 1
ATOM 687 C C . ILE A 1 89 ? -2.000 -3.159 -1.513 1.00 98.06 89 ILE A C 1
ATOM 689 O O . ILE A 1 89 ? -1.777 -4.363 -1.503 1.00 98.06 89 ILE A O 1
ATOM 693 N N . THR A 1 90 ? -2.358 -2.524 -2.628 1.00 97.00 90 THR A N 1
ATOM 694 C CA . THR A 1 90 ? -2.224 -3.107 -3.972 1.00 97.00 90 THR A CA 1
ATOM 695 C C . THR A 1 90 ? -1.162 -2.344 -4.754 1.00 97.00 90 THR A C 1
ATOM 697 O O . THR A 1 90 ? -1.296 -1.136 -4.925 1.00 97.00 90 THR A O 1
ATOM 700 N N . THR A 1 91 ? -0.118 -3.036 -5.208 1.00 96.81 91 THR A N 1
ATOM 701 C CA . THR A 1 91 ? 1.073 -2.448 -5.844 1.00 96.81 91 THR A CA 1
ATOM 702 C C . THR A 1 91 ? 1.545 -3.304 -7.017 1.00 96.81 91 THR A C 1
ATOM 704 O O . THR A 1 91 ? 1.333 -4.518 -7.035 1.00 96.81 91 THR A O 1
ATOM 707 N N . ASN A 1 92 ? 2.235 -2.684 -7.975 1.00 95.88 92 ASN A N 1
ATOM 708 C CA . ASN A 1 92 ? 3.057 -3.414 -8.935 1.00 95.88 92 ASN A CA 1
ATOM 709 C C . ASN A 1 92 ? 4.372 -3.901 -8.281 1.00 95.88 92 ASN A C 1
ATOM 711 O O . ASN A 1 92 ? 4.666 -3.583 -7.122 1.00 95.88 92 ASN A O 1
ATOM 715 N N . SER A 1 93 ? 5.172 -4.672 -9.021 1.00 96.31 93 SER A N 1
ATOM 716 C CA . SER A 1 93 ? 6.428 -5.260 -8.537 1.00 96.31 93 SER A CA 1
ATOM 717 C C . SER A 1 93 ? 7.632 -4.306 -8.526 1.00 96.31 93 SER A C 1
ATOM 719 O O . SER A 1 93 ? 8.736 -4.717 -8.179 1.00 96.31 93 SER A O 1
ATOM 721 N N . GLY A 1 94 ? 7.458 -3.009 -8.803 1.00 96.75 94 GLY A N 1
ATOM 722 C CA . GLY A 1 94 ? 8.542 -2.019 -8.830 1.00 96.75 94 GLY A CA 1
ATOM 723 C C . GLY A 1 94 ? 9.280 -1.856 -7.493 1.00 96.75 94 GLY A C 1
ATOM 724 O O . GLY A 1 94 ? 10.490 -1.604 -7.478 1.00 96.75 94 GLY A O 1
ATOM 725 N N . ILE A 1 95 ? 8.604 -2.096 -6.360 1.00 97.06 95 ILE A N 1
ATOM 726 C CA . ILE A 1 95 ? 9.240 -2.139 -5.025 1.00 97.06 95 ILE A CA 1
ATOM 727 C C . ILE A 1 95 ? 10.296 -3.248 -4.926 1.00 97.06 95 ILE A C 1
ATOM 729 O O . ILE A 1 95 ? 11.237 -3.162 -4.142 1.00 97.06 95 ILE A O 1
ATOM 733 N N . GLY A 1 96 ? 10.160 -4.271 -5.764 1.00 97.50 96 GLY A N 1
ATOM 734 C CA . GLY A 1 96 ? 11.044 -5.409 -5.854 1.00 97.50 96 GLY A CA 1
ATOM 735 C C . GLY A 1 96 ? 12.282 -5.156 -6.688 1.00 97.50 96 GLY A C 1
ATOM 736 O O . GLY A 1 96 ? 13.100 -6.050 -6.720 1.00 97.50 96 GLY A O 1
ATOM 737 N N . LYS A 1 97 ? 12.492 -4.002 -7.338 1.00 97.31 97 LYS A N 1
ATOM 738 C CA . LYS A 1 97 ? 13.561 -3.807 -8.350 1.00 97.31 97 LYS A CA 1
ATOM 739 C C . LYS A 1 97 ? 14.986 -4.188 -7.923 1.00 97.31 97 LYS A C 1
ATOM 741 O O . LYS A 1 97 ? 15.835 -4.482 -8.756 1.00 97.31 97 LYS A O 1
ATOM 746 N N . ASN A 1 98 ? 15.276 -4.136 -6.627 1.00 97.81 98 ASN A N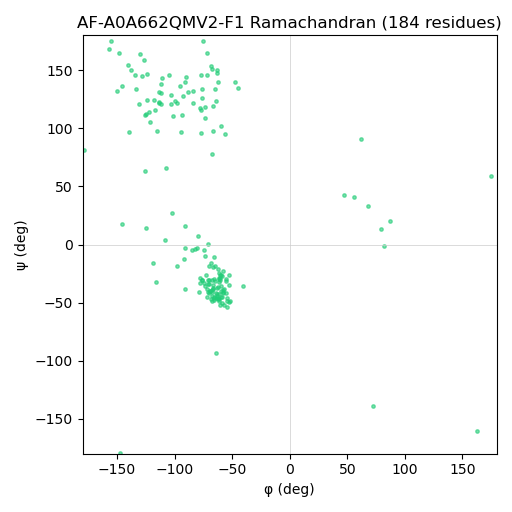 1
ATOM 747 C CA . ASN A 1 98 ? 16.513 -4.629 -6.033 1.00 97.81 98 ASN A CA 1
ATOM 748 C C . ASN A 1 98 ? 16.288 -4.936 -4.547 1.00 97.81 98 ASN A C 1
ATOM 750 O O . ASN A 1 98 ? 15.279 -4.535 -3.966 1.00 97.81 98 ASN A O 1
ATOM 754 N N . LYS A 1 99 ? 17.251 -5.623 -3.919 1.00 96.56 99 LYS A N 1
ATOM 755 C CA . LYS A 1 99 ? 17.152 -6.028 -2.508 1.00 96.56 99 LYS A CA 1
ATOM 756 C C . LYS A 1 99 ? 16.961 -4.837 -1.570 1.00 96.56 99 LYS A C 1
ATOM 758 O O . LYS A 1 99 ? 16.151 -4.924 -0.658 1.00 96.56 99 LYS A O 1
ATOM 763 N N . ALA A 1 100 ? 17.673 -3.731 -1.785 1.00 97.31 100 ALA A N 1
ATOM 764 C CA . ALA A 1 100 ? 17.579 -2.563 -0.910 1.00 97.31 100 ALA A CA 1
ATOM 765 C C . ALA A 1 100 ? 16.174 -1.939 -0.931 1.00 97.31 100 ALA A C 1
ATOM 767 O O . ALA A 1 100 ? 15.631 -1.606 0.116 1.00 97.31 100 ALA A O 1
ATOM 768 N N . THR A 1 101 ? 15.562 -1.843 -2.113 1.00 97.69 101 THR A N 1
ATOM 769 C CA . THR A 1 101 ? 14.213 -1.281 -2.284 1.00 97.69 101 THR A CA 1
ATOM 770 C C . THR A 1 101 ? 13.150 -2.210 -1.698 1.00 97.69 101 THR A C 1
ATOM 772 O O . THR A 1 101 ? 12.256 -1.734 -1.003 1.00 97.69 101 THR A O 1
ATOM 775 N N . ALA A 1 102 ? 13.283 -3.524 -1.914 1.00 97.94 102 ALA A N 1
ATOM 776 C CA . ALA A 1 102 ? 12.364 -4.511 -1.354 1.00 97.94 102 ALA A CA 1
ATOM 777 C C . ALA A 1 102 ? 12.398 -4.490 0.181 1.00 97.94 102 ALA A C 1
ATOM 779 O O . ALA A 1 102 ? 11.347 -4.407 0.812 1.00 97.94 102 ALA A O 1
ATOM 780 N N . ASN A 1 103 ? 13.603 -4.488 0.770 1.00 97.81 103 ASN A N 1
ATOM 781 C CA . ASN A 1 103 ? 13.771 -4.397 2.221 1.00 97.81 103 ASN A CA 1
ATOM 782 C C . ASN A 1 103 ? 13.196 -3.091 2.765 1.00 97.81 103 ASN A C 1
ATOM 784 O O . ASN A 1 103 ? 12.430 -3.136 3.717 1.00 97.81 103 ASN A O 1
ATOM 788 N N . TYR A 1 104 ? 13.508 -1.951 2.137 1.00 97.75 104 TYR A N 1
ATOM 789 C CA . TYR A 1 104 ? 12.990 -0.652 2.563 1.00 97.75 104 TYR A CA 1
ATOM 790 C C . TYR A 1 104 ? 11.460 -0.648 2.645 1.00 9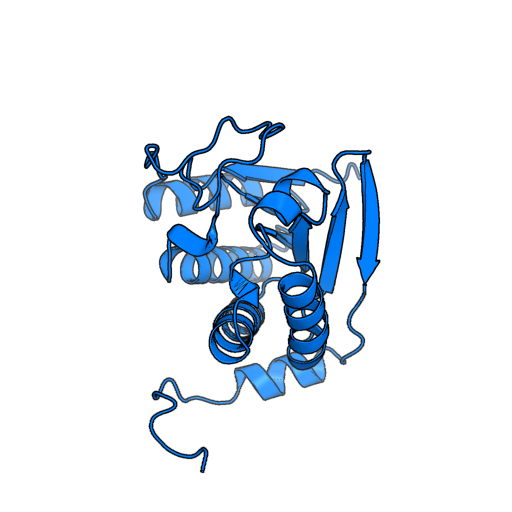7.75 104 TYR A C 1
ATOM 792 O O . TYR A 1 104 ? 10.908 -0.319 3.689 1.00 97.75 104 TYR A O 1
ATOM 800 N N . TRP A 1 105 ? 10.761 -1.035 1.577 1.00 98.38 105 TRP A N 1
ATOM 801 C CA . TRP A 1 105 ? 9.299 -0.980 1.586 1.00 98.38 105 TRP A CA 1
ATOM 802 C C . TRP A 1 105 ? 8.685 -1.992 2.546 1.00 98.38 105 TRP A C 1
ATOM 804 O O . TRP A 1 105 ? 7.817 -1.625 3.330 1.00 98.38 105 TRP A O 1
ATOM 814 N N . LEU A 1 106 ? 9.133 -3.248 2.518 1.00 97.88 106 LEU A N 1
ATOM 815 C CA . LEU A 1 106 ? 8.515 -4.297 3.328 1.00 97.88 106 LEU A CA 1
ATOM 816 C C . LEU A 1 106 ? 8.800 -4.133 4.823 1.00 97.88 106 LEU A C 1
ATOM 818 O O . LEU A 1 106 ? 7.902 -4.398 5.618 1.00 97.88 106 LEU A O 1
ATOM 822 N N . SER A 1 107 ? 9.982 -3.635 5.212 1.00 97.25 107 SER A N 1
ATOM 823 C CA . SER A 1 107 ? 10.264 -3.330 6.617 1.00 97.25 107 SER A CA 1
ATOM 824 C C . SER A 1 107 ? 9.391 -2.183 7.120 1.00 97.25 107 SER A C 1
ATOM 826 O O . SER A 1 107 ? 8.748 -2.320 8.154 1.00 97.25 107 SER A O 1
ATOM 828 N N . ASN A 1 108 ? 9.303 -1.082 6.364 1.00 98.31 108 ASN A N 1
ATOM 829 C CA . ASN A 1 108 ? 8.500 0.076 6.761 1.00 98.31 108 ASN A CA 1
ATOM 830 C C . ASN A 1 108 ? 7.001 -0.247 6.769 1.00 98.31 108 ASN A C 1
ATOM 832 O O . ASN A 1 108 ? 6.281 0.197 7.655 1.00 98.31 108 ASN A O 1
ATOM 836 N N . PHE A 1 109 ? 6.519 -1.048 5.817 1.00 98.06 109 PHE A N 1
ATOM 837 C CA . PHE A 1 109 ? 5.138 -1.523 5.831 1.00 98.06 109 PHE A CA 1
ATOM 838 C C . PHE A 1 109 ? 4.840 -2.396 7.050 1.00 98.06 109 PHE A C 1
ATOM 840 O O . PHE A 1 109 ? 3.801 -2.206 7.680 1.00 98.06 109 PHE A O 1
ATOM 847 N N . ALA A 1 110 ? 5.736 -3.322 7.400 1.00 96.31 110 ALA A N 1
ATOM 848 C CA . ALA A 1 110 ? 5.573 -4.153 8.588 1.00 96.31 110 ALA A CA 1
ATOM 849 C C . ALA A 1 110 ? 5.564 -3.310 9.874 1.00 96.31 110 ALA A C 1
ATOM 851 O O . ALA A 1 110 ? 4.690 -3.494 10.718 1.00 96.31 110 ALA A O 1
ATOM 852 N N . GLU A 1 111 ? 6.498 -2.363 10.001 1.00 96.81 111 GLU A N 1
ATOM 853 C CA . GLU A 1 111 ? 6.589 -1.446 11.145 1.00 96.81 111 GLU A CA 1
ATOM 854 C C . GLU A 1 111 ? 5.357 -0.540 11.266 1.00 96.81 111 GLU A C 1
ATOM 856 O O . GLU A 1 111 ? 4.871 -0.321 12.372 1.00 96.81 111 GLU A O 1
ATOM 861 N N . ALA A 1 112 ? 4.800 -0.081 10.142 1.00 97.81 112 ALA A N 1
ATOM 862 C CA . ALA A 1 112 ? 3.573 0.713 10.103 1.00 97.81 112 ALA A CA 1
ATOM 863 C C . ALA A 1 112 ? 2.292 -0.106 10.367 1.00 97.81 112 ALA A C 1
ATOM 865 O O . ALA A 1 112 ? 1.202 0.456 10.439 1.00 97.81 112 ALA A O 1
ATOM 866 N N . GLY A 1 113 ? 2.390 -1.432 10.499 1.00 96.50 113 GLY A N 1
ATOM 867 C CA . GLY A 1 113 ? 1.252 -2.298 10.811 1.00 96.50 113 GLY A CA 1
ATOM 868 C C . GLY A 1 113 ? 0.454 -2.787 9.599 1.00 96.50 113 GLY A C 1
ATOM 869 O O . GLY A 1 113 ? -0.695 -3.205 9.767 1.00 96.50 113 GLY A O 1
ATOM 870 N N . LEU A 1 114 ? 1.034 -2.769 8.392 1.00 97.12 114 LEU A N 1
ATOM 871 C CA . LEU A 1 114 ? 0.434 -3.383 7.205 1.00 97.12 114 LEU A CA 1
ATOM 872 C C . LEU A 1 114 ? 0.338 -4.907 7.371 1.00 97.12 114 LEU A C 1
ATOM 874 O O . LEU A 1 114 ? 1.318 -5.567 7.714 1.00 97.12 114 LEU A O 1
ATOM 878 N N . ASP A 1 115 ? -0.812 -5.489 7.033 1.00 94.12 115 ASP A N 1
ATOM 879 C CA . ASP A 1 115 ? -0.999 -6.940 7.107 1.00 94.12 115 ASP A CA 1
ATOM 880 C C . ASP A 1 115 ? -0.645 -7.647 5.801 1.00 94.12 115 ASP A C 1
ATOM 882 O O . ASP A 1 115 ? -0.103 -8.756 5.825 1.00 94.12 115 ASP A O 1
ATOM 886 N N . ARG A 1 116 ? -0.981 -7.037 4.654 1.00 95.06 116 ARG A N 1
ATOM 887 C CA . ARG A 1 116 ? -0.870 -7.712 3.356 1.00 95.06 116 ARG A CA 1
ATOM 888 C C . ARG A 1 116 ? -0.475 -6.803 2.200 1.00 95.06 116 ARG A C 1
ATOM 890 O O . ARG A 1 116 ? -1.084 -5.759 1.971 1.00 95.06 116 ARG A O 1
ATOM 897 N N . VAL A 1 117 ? 0.447 -7.287 1.374 1.00 97.50 117 VAL A N 1
ATOM 898 C CA . VAL A 1 117 ? 0.728 -6.737 0.044 1.00 97.50 117 VAL A CA 1
ATOM 899 C C . VAL A 1 117 ? 0.006 -7.567 -1.012 1.00 97.50 117 VAL A C 1
ATOM 901 O O . VAL A 1 117 ? 0.211 -8.772 -1.139 1.00 97.50 117 VAL A O 1
ATOM 904 N N . ARG A 1 118 ? -0.851 -6.912 -1.793 1.00 95.94 118 ARG A N 1
ATOM 905 C CA . ARG A 1 118 ? -1.485 -7.462 -2.991 1.00 95.94 118 ARG A CA 1
ATOM 906 C C . ARG A 1 118 ? -0.631 -7.084 -4.195 1.00 95.94 118 ARG A C 1
ATOM 908 O O . ARG A 1 118 ? -0.530 -5.905 -4.530 1.00 95.94 118 ARG A O 1
ATOM 915 N N . LEU A 1 119 ? 0.004 -8.071 -4.808 1.00 95.56 119 LEU A N 1
ATOM 916 C CA . LEU A 1 119 ? 0.975 -7.873 -5.874 1.00 95.56 119 LEU A CA 1
ATOM 917 C C . LEU A 1 119 ? 0.344 -8.190 -7.228 1.00 95.56 119 LEU A C 1
ATOM 919 O O . LEU A 1 119 ? -0.113 -9.314 -7.434 1.00 95.56 119 LEU A O 1
ATOM 923 N N . SER A 1 120 ? 0.326 -7.218 -8.137 1.00 93.38 120 SER A N 1
ATOM 924 C CA . 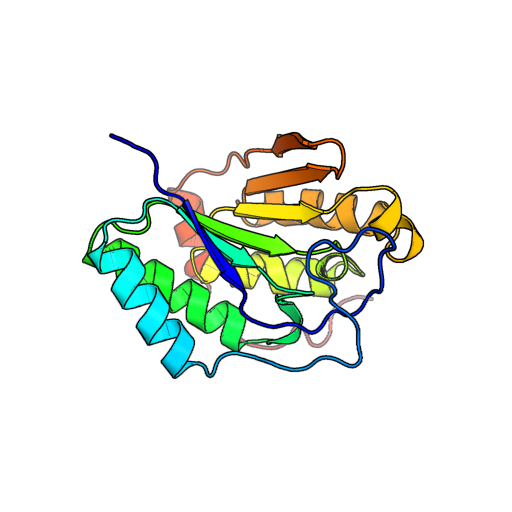SER A 1 120 ? -0.081 -7.446 -9.529 1.00 93.38 120 SER A CA 1
ATOM 925 C C . SER A 1 120 ? 1.013 -8.211 -10.276 1.00 93.38 120 SER A C 1
ATOM 927 O O . SER A 1 120 ? 2.128 -7.702 -10.391 1.00 93.38 120 SER A O 1
ATOM 929 N N . VAL A 1 121 ? 0.691 -9.411 -10.768 1.00 91.69 121 VAL A N 1
ATOM 930 C CA . VAL A 1 121 ? 1.651 -10.347 -11.399 1.00 91.69 121 VAL A CA 1
ATOM 931 C C . VAL A 1 121 ? 1.245 -10.786 -12.810 1.00 91.69 121 VAL A C 1
ATOM 933 O O . VAL A 1 121 ? 1.758 -11.768 -13.336 1.00 91.69 121 VAL A O 1
ATOM 936 N N . ASP A 1 122 ? 0.290 -10.095 -13.430 1.00 89.44 122 ASP A N 1
ATOM 937 C CA . ASP A 1 122 ? -0.178 -10.466 -14.766 1.00 89.44 122 ASP A CA 1
ATOM 938 C C . ASP A 1 122 ? 0.843 -10.158 -15.876 1.00 89.44 122 ASP A C 1
ATOM 940 O O . ASP A 1 122 ? 1.791 -9.378 -15.722 1.00 89.44 122 ASP A O 1
ATOM 944 N N . GLU A 1 123 ? 0.611 -10.761 -17.044 1.00 89.44 123 GLU A N 1
ATOM 945 C CA . GLU A 1 123 ? 1.459 -10.607 -18.229 1.00 89.44 123 GLU A CA 1
ATOM 946 C C . GLU A 1 123 ? 1.651 -9.143 -18.662 1.00 89.44 123 GLU A C 1
ATOM 948 O O . GLU A 1 123 ? 2.729 -8.791 -19.140 1.00 89.44 123 GLU A O 1
ATOM 953 N N . TYR A 1 124 ? 0.662 -8.267 -18.442 1.00 92.00 124 TYR A N 1
ATOM 954 C CA . TYR A 1 124 ? 0.723 -6.864 -18.857 1.00 92.00 124 TYR A CA 1
ATOM 955 C C . TYR A 1 124 ? 1.618 -6.024 -17.946 1.00 92.00 124 TYR A C 1
ATOM 957 O O . TYR A 1 124 ? 2.216 -5.050 -18.406 1.00 92.00 124 TYR A O 1
ATOM 965 N N . HIS A 1 125 ? 1.718 -6.373 -16.661 1.00 92.38 125 HIS A N 1
ATOM 966 C CA . HIS A 1 125 ? 2.709 -5.782 -15.759 1.00 92.38 125 HIS A CA 1
ATOM 967 C C . HIS A 1 125 ? 4.116 -6.282 -16.102 1.00 92.38 125 HIS A C 1
ATOM 969 O O . HIS A 1 125 ? 5.066 -5.494 -16.106 1.00 92.38 125 HIS A O 1
ATOM 975 N N . ARG A 1 126 ? 4.237 -7.562 -16.474 1.00 93.31 126 ARG A N 1
ATOM 976 C CA . ARG A 1 126 ? 5.512 -8.205 -16.828 1.00 93.31 126 ARG A CA 1
ATOM 977 C C . ARG A 1 126 ? 6.141 -7.703 -18.128 1.00 93.31 126 ARG A C 1
ATOM 979 O O . ARG A 1 126 ? 7.342 -7.868 -18.323 1.00 93.31 126 ARG A O 1
ATOM 986 N N . GLU A 1 127 ? 5.380 -7.002 -18.972 1.00 94.06 127 GLU A N 1
ATOM 9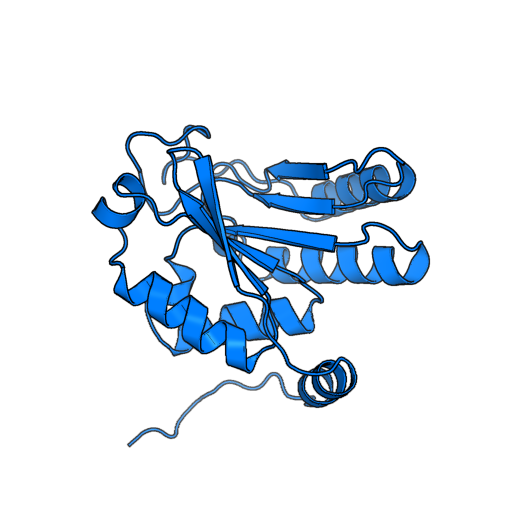87 C CA . GLU A 1 127 ? 5.927 -6.215 -20.091 1.00 94.06 127 GLU A CA 1
ATOM 988 C C . GLU A 1 127 ? 6.907 -5.117 -19.627 1.00 94.06 127 GLU A C 1
ATOM 990 O O . GLU A 1 127 ? 7.783 -4.713 -20.393 1.00 94.06 127 GLU A O 1
ATOM 995 N N . PHE A 1 128 ? 6.767 -4.635 -18.386 1.00 95.12 128 PHE A N 1
ATOM 996 C CA . PHE A 1 128 ? 7.560 -3.539 -17.818 1.00 95.12 128 PHE A CA 1
ATOM 997 C C . PHE A 1 128 ? 8.427 -3.973 -16.633 1.00 95.12 128 PHE A C 1
ATOM 999 O O . PHE A 1 128 ? 9.497 -3.403 -16.416 1.00 95.12 128 PHE A O 1
ATOM 1006 N N . LEU A 1 129 ? 7.959 -4.944 -15.847 1.00 95.50 129 LEU A N 1
ATOM 1007 C CA . LEU A 1 129 ? 8.571 -5.349 -14.586 1.00 95.50 129 LEU A CA 1
ATOM 1008 C C . LEU A 1 129 ? 8.847 -6.858 -14.602 1.00 95.50 129 LEU A C 1
ATOM 1010 O O . LEU A 1 129 ? 7.898 -7.637 -14.592 1.00 95.50 129 LEU A O 1
ATOM 1014 N N . PRO A 1 130 ? 10.114 -7.302 -14.627 1.00 95.44 130 PRO A N 1
ATOM 1015 C CA . PRO A 1 130 ? 10.422 -8.724 -14.729 1.00 95.44 130 PRO A CA 1
ATOM 1016 C C . PRO A 1 130 ? 9.913 -9.527 -13.522 1.00 95.44 130 PRO A C 1
ATOM 1018 O O . PRO A 1 130 ? 9.905 -9.032 -12.395 1.00 95.44 130 PRO A O 1
ATOM 1021 N N . GLU A 1 131 ? 9.572 -10.797 -13.749 1.00 95.50 131 GLU A N 1
ATOM 1022 C CA . GLU A 1 131 ? 9.083 -11.726 -12.713 1.00 95.50 131 GLU A CA 1
ATOM 1023 C C . GLU A 1 131 ? 10.051 -11.859 -11.522 1.00 95.50 131 GLU A C 1
ATOM 1025 O O . GLU A 1 131 ? 9.621 -11.983 -10.379 1.00 95.50 131 GLU A O 1
ATOM 1030 N N . GLU A 1 132 ? 11.359 -11.691 -11.745 1.00 96.88 132 GLU A N 1
ATOM 1031 C CA . GLU A 1 132 ? 12.378 -11.695 -10.683 1.00 96.88 132 GLU A CA 1
ATOM 1032 C C . GLU A 1 132 ? 12.136 -10.613 -9.601 1.00 96.88 132 GLU A C 1
ATOM 1034 O O . GLU A 1 132 ? 12.653 -10.702 -8.485 1.00 96.88 132 GLU A O 1
ATOM 1039 N N . PHE A 1 133 ? 11.392 -9.545 -9.921 1.00 97.56 133 PHE A N 1
ATOM 1040 C CA . PHE A 1 133 ? 11.018 -8.521 -8.946 1.00 97.56 133 PHE A CA 1
ATOM 1041 C C . PHE A 1 133 ? 9.937 -9.052 -8.004 1.00 97.56 133 PHE A C 1
ATOM 1043 O O . PHE A 1 133 ? 9.962 -8.736 -6.816 1.00 97.56 133 PHE A O 1
ATOM 1050 N N . GLU A 1 134 ? 9.017 -9.871 -8.515 1.00 95.69 134 GLU A N 1
ATOM 1051 C CA . GLU A 1 134 ? 7.958 -10.520 -7.742 1.00 95.69 134 GLU A CA 1
ATOM 1052 C C . GLU A 1 134 ? 8.553 -11.548 -6.777 1.00 95.69 134 GLU A C 1
ATOM 1054 O O . GLU A 1 134 ? 8.270 -11.492 -5.581 1.00 95.69 134 GLU A O 1
ATOM 1059 N N . GLU A 1 135 ? 9.443 -12.415 -7.270 1.00 95.19 135 GLU A N 1
ATOM 1060 C CA . GLU A 1 135 ? 10.170 -13.399 -6.452 1.00 95.19 135 GLU A CA 1
ATOM 1061 C C . GLU A 1 135 ? 10.901 -12.715 -5.295 1.00 95.19 135 GLU A C 1
ATOM 1063 O O . GLU A 1 135 ? 10.754 -13.091 -4.135 1.00 95.19 135 GLU A O 1
ATOM 1068 N N . ARG A 1 136 ? 11.603 -11.615 -5.588 1.00 97.25 136 ARG A N 1
ATOM 1069 C CA . ARG A 1 136 ? 12.323 -10.844 -4.571 1.00 97.25 136 ARG A CA 1
ATOM 1070 C C . ARG A 1 136 ? 11.401 -10.248 -3.508 1.00 97.25 136 ARG A C 1
ATOM 1072 O O . ARG A 1 136 ? 11.804 -10.155 -2.348 1.00 97.25 136 ARG A O 1
ATOM 1079 N N . ILE A 1 137 ? 10.199 -9.810 -3.887 1.00 97.06 137 ILE A N 1
ATOM 1080 C CA . ILE A 1 137 ? 9.193 -9.311 -2.937 1.00 97.06 137 ILE A CA 1
ATOM 1081 C C . ILE A 1 137 ? 8.729 -10.446 -2.033 1.00 97.06 137 ILE A C 1
ATOM 1083 O O . ILE A 1 137 ? 8.671 -10.246 -0.825 1.00 97.06 137 ILE A O 1
ATOM 1087 N N . ILE A 1 138 ? 8.436 -11.618 -2.600 1.00 94.19 138 ILE A N 1
ATOM 1088 C CA . ILE A 1 138 ? 7.987 -12.794 -1.848 1.00 94.19 138 ILE A CA 1
ATOM 1089 C C . ILE A 1 138 ? 9.060 -13.208 -0.834 1.00 94.19 138 ILE A C 1
ATOM 1091 O O . ILE A 1 138 ? 8.769 -13.239 0.360 1.00 94.19 138 ILE A O 1
ATOM 1095 N N . ASP A 1 139 ? 10.305 -13.392 -1.280 1.00 93.12 139 ASP A N 1
ATOM 1096 C CA . ASP A 1 139 ? 11.432 -13.764 -0.415 1.00 93.12 139 ASP A CA 1
ATOM 1097 C C . ASP A 1 139 ? 11.652 -12.750 0.717 1.00 93.12 139 ASP A C 1
ATOM 1099 O O . ASP A 1 139 ? 11.923 -13.104 1.863 1.00 93.12 139 ASP A O 1
ATOM 1103 N N . THR A 1 140 ? 11.537 -11.455 0.408 1.00 94.69 140 THR A N 1
ATOM 1104 C CA . THR A 1 140 ? 11.752 -10.397 1.402 1.00 94.69 140 THR A CA 1
ATOM 1105 C C . THR A 1 140 ? 10.572 -10.291 2.375 1.00 94.69 140 THR A C 1
ATOM 1107 O O . THR A 1 140 ? 10.769 -9.973 3.545 1.00 94.69 140 THR A O 1
ATOM 1110 N N . ALA A 1 141 ? 9.342 -10.563 1.932 1.00 93.31 141 ALA A N 1
ATOM 1111 C CA . ALA A 1 141 ? 8.147 -10.455 2.766 1.00 93.31 141 ALA A CA 1
ATOM 1112 C C . ALA A 1 141 ? 8.121 -11.507 3.882 1.00 93.31 141 ALA A C 1
ATOM 1114 O O . ALA A 1 141 ? 7.640 -11.219 4.981 1.00 93.31 141 ALA A O 1
ATOM 1115 N N . GLU A 1 142 ? 8.711 -12.682 3.636 1.00 88.31 142 GLU A N 1
ATOM 1116 C CA . GLU A 1 142 ? 8.936 -13.706 4.660 1.00 88.31 142 GLU A CA 1
ATOM 1117 C C . GLU A 1 142 ? 9.772 -13.175 5.830 1.00 88.31 142 GLU A C 1
ATOM 1119 O O . GLU A 1 142 ? 9.447 -13.453 6.981 1.00 88.31 142 GLU A O 1
ATOM 1124 N N . LEU A 1 143 ? 10.788 -12.344 5.565 1.00 90.50 143 LEU A N 1
ATOM 1125 C CA . LEU A 1 143 ? 11.663 -11.778 6.601 1.00 90.50 143 LEU A CA 1
ATOM 1126 C C . LEU A 1 143 ? 10.923 -10.835 7.560 1.00 90.50 143 LEU A C 1
ATOM 1128 O O . LEU A 1 143 ? 11.293 -10.734 8.729 1.00 90.50 143 LEU A O 1
ATOM 1132 N N . TYR A 1 144 ? 9.893 -10.147 7.063 1.00 90.00 144 TYR A N 1
ATOM 1133 C CA . TYR A 1 144 ? 9.163 -9.105 7.792 1.00 90.00 144 TYR A CA 1
ATOM 1134 C C . TYR A 1 144 ? 7.752 -9.522 8.216 1.00 90.00 144 TYR A C 1
ATOM 1136 O O . TYR A 1 144 ? 7.023 -8.718 8.793 1.00 90.00 144 TYR A O 1
ATOM 1144 N N . ASN A 1 145 ? 7.366 -10.777 7.967 1.00 84.56 145 ASN A N 1
ATOM 1145 C CA . ASN A 1 145 ? 6.050 -11.314 8.313 1.00 84.56 145 ASN A CA 1
ATOM 1146 C C . ASN A 1 145 ? 4.876 -10.507 7.718 1.00 84.56 145 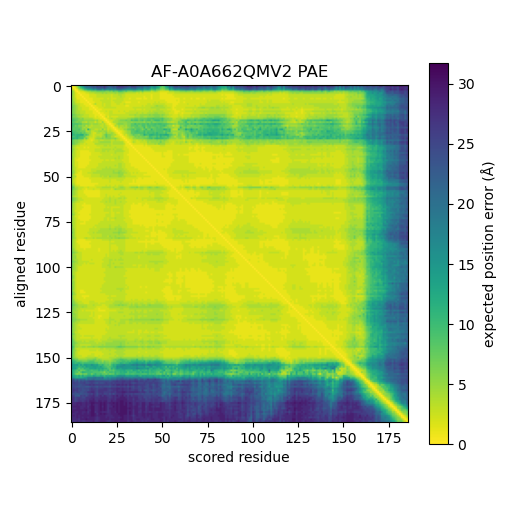ASN A C 1
ATOM 1148 O O . ASN A 1 145 ? 3.855 -10.263 8.376 1.00 84.56 145 ASN A O 1
ATOM 1152 N N . VAL A 1 146 ? 5.046 -10.083 6.464 1.00 89.94 146 VAL A N 1
ATOM 1153 C CA . VAL A 1 146 ? 4.015 -9.411 5.663 1.00 89.94 146 VAL A CA 1
ATOM 1154 C C . VAL A 1 146 ? 3.394 -10.450 4.741 1.00 89.94 146 VAL A C 1
ATOM 1156 O O . VAL A 1 146 ? 4.109 -11.114 3.995 1.00 89.94 146 VAL A O 1
ATOM 1159 N N . ALA A 1 147 ? 2.076 -10.639 4.791 1.00 92.50 147 ALA A N 1
ATOM 1160 C CA . ALA A 1 147 ? 1.425 -11.611 3.918 1.00 92.50 147 ALA A CA 1
ATOM 1161 C C . ALA A 1 147 ? 1.408 -11.103 2.467 1.00 92.50 147 ALA A C 1
ATOM 1163 O O . ALA A 1 147 ? 1.234 -9.908 2.213 1.00 92.50 147 ALA A O 1
ATOM 1164 N N . ILE A 1 148 ? 1.528 -12.011 1.500 1.00 94.44 148 ILE A N 1
ATOM 1165 C CA . ILE A 1 148 ? 1.463 -11.676 0.074 1.00 94.44 148 ILE A CA 1
ATOM 1166 C C . ILE A 1 148 ? 0.195 -12.268 -0.536 1.00 94.44 148 ILE A C 1
ATOM 1168 O O . ILE A 1 148 ? -0.178 -13.410 -0.278 1.00 94.44 148 ILE A O 1
ATOM 1172 N N . LYS A 1 149 ? -0.479 -11.496 -1.384 1.00 93.19 149 LYS A N 1
ATOM 1173 C CA . LYS A 1 149 ? -1.560 -11.983 -2.240 1.00 93.19 149 LYS A CA 1
ATOM 1174 C C . LYS A 1 149 ? -1.251 -11.641 -3.688 1.00 93.19 149 LYS A C 1
ATOM 1176 O O . LYS A 1 149 ? -1.254 -10.476 -4.061 1.00 93.19 149 LYS A O 1
ATOM 1181 N N . LEU A 1 150 ? -0.995 -12.656 -4.498 1.00 91.69 150 LEU A N 1
ATOM 1182 C CA . LEU A 1 150 ? -0.769 -12.498 -5.928 1.00 91.69 150 LEU A CA 1
ATOM 1183 C C . LEU A 1 150 ? -2.106 -12.258 -6.625 1.00 91.69 150 LEU A C 1
ATOM 1185 O O . LEU A 1 150 ? -3.090 -12.945 -6.336 1.00 91.69 150 LEU A O 1
ATOM 1189 N N . MET A 1 151 ? -2.120 -11.270 -7.510 1.00 88.31 151 MET A N 1
ATOM 1190 C CA . MET A 1 151 ? -3.283 -10.792 -8.240 1.00 88.31 151 MET A CA 1
ATOM 1191 C C . MET A 1 151 ? -3.001 -10.901 -9.738 1.00 88.31 151 MET A C 1
ATOM 1193 O O . MET A 1 151 ? -2.141 -10.189 -10.256 1.00 88.31 151 MET A O 1
ATOM 1197 N N . ASP A 1 152 ? -3.738 -11.770 -10.423 1.00 86.62 152 ASP A N 1
ATOM 1198 C CA . ASP A 1 152 ? -3.720 -11.876 -11.881 1.00 86.62 152 ASP A CA 1
ATOM 1199 C C . ASP A 1 152 ? -4.994 -11.263 -12.486 1.00 86.62 152 ASP A C 1
ATOM 1201 O O . ASP A 1 152 ? -6.085 -11.346 -11.910 1.00 86.62 152 ASP A O 1
ATOM 1205 N N . VAL A 1 153 ? -4.866 -10.659 -13.667 1.00 80.75 153 VAL A N 1
ATOM 1206 C CA . VAL A 1 153 ? -5.960 -10.020 -14.415 1.00 80.75 153 VAL A CA 1
ATOM 1207 C C . VAL A 1 153 ? -7.090 -10.988 -14.785 1.00 80.75 153 VAL A C 1
ATOM 1209 O O . VAL A 1 153 ? -8.245 -10.576 -14.882 1.00 80.75 153 VAL A O 1
ATOM 1212 N N . ALA A 1 154 ? -6.799 -12.285 -14.916 1.00 73.75 154 ALA A N 1
ATOM 1213 C CA . ALA A 1 154 ? -7.794 -13.337 -15.106 1.00 73.75 154 ALA A CA 1
ATOM 1214 C C . ALA A 1 154 ? -8.637 -13.609 -13.842 1.00 73.75 154 ALA A C 1
ATOM 1216 O O . ALA A 1 154 ? -9.505 -14.482 -13.853 1.00 73.75 154 ALA A O 1
ATOM 1217 N N . GLY A 1 155 ? -8.388 -12.885 -12.744 1.00 63.00 155 GLY A N 1
ATOM 1218 C CA . GLY A 1 155 ? -9.056 -13.070 -11.457 1.00 63.00 155 GLY A CA 1
ATOM 1219 C C . GLY A 1 155 ? -8.508 -14.250 -10.656 1.00 63.00 155 GLY A C 1
ATOM 1220 O O . GLY A 1 155 ? -9.134 -14.669 -9.682 1.00 63.00 155 GLY A O 1
ATOM 1221 N N . VAL A 1 156 ? -7.356 -14.800 -11.054 1.00 66.19 156 VAL A N 1
ATOM 1222 C CA . VAL A 1 156 ? -6.664 -15.832 -10.281 1.00 66.19 156 VAL A CA 1
ATOM 1223 C C . VAL A 1 156 ? -5.939 -15.150 -9.128 1.00 66.19 156 VAL A C 1
ATOM 1225 O O . VAL A 1 156 ? -5.052 -14.321 -9.327 1.00 66.19 156 VAL A O 1
ATOM 1228 N N . GLU A 1 157 ? -6.330 -15.501 -7.908 1.00 72.69 157 GLU A N 1
ATOM 1229 C CA . GLU A 1 157 ? -5.714 -14.992 -6.690 1.00 72.69 157 GLU A CA 1
ATOM 1230 C C . GLU A 1 157 ? -5.009 -16.133 -5.948 1.00 72.69 157 GLU A C 1
ATOM 1232 O O . GLU A 1 157 ? -5.600 -17.190 -5.713 1.00 72.69 157 GLU A O 1
ATOM 1237 N N . LYS A 1 158 ? -3.755 -15.918 -5.534 1.00 72.62 158 LYS A N 1
ATOM 1238 C CA . LYS A 1 158 ? -3.010 -16.853 -4.674 1.00 72.62 158 LYS A CA 1
ATOM 1239 C C . LYS A 1 158 ? -2.535 -16.131 -3.421 1.00 72.62 158 LYS A C 1
ATOM 1241 O O . LYS A 1 158 ? -1.841 -15.125 -3.520 1.00 72.62 158 LYS A O 1
ATOM 1246 N N . GLN A 1 159 ? -2.888 -16.649 -2.248 1.00 76.00 159 GLN A N 1
ATOM 1247 C CA . GLN A 1 159 ? -2.422 -16.124 -0.965 1.00 76.00 159 GLN A CA 1
ATOM 1248 C C . GLN A 1 159 ? -1.201 -16.910 -0.481 1.00 76.00 159 GLN A C 1
ATOM 1250 O O . GLN A 1 159 ? -1.164 -18.137 -0.575 1.00 76.00 159 GLN A O 1
ATOM 1255 N N . ILE A 1 160 ? -0.207 -16.179 0.007 1.00 79.12 160 ILE A N 1
ATOM 1256 C CA . ILE A 1 160 ? 1.003 -16.681 0.645 1.00 79.12 160 ILE A CA 1
ATOM 1257 C C . ILE A 1 160 ? 1.009 -16.075 2.047 1.00 79.12 160 ILE A C 1
ATOM 1259 O O . ILE A 1 160 ? 1.235 -14.875 2.220 1.00 79.12 160 ILE A O 1
ATOM 1263 N N . ASP A 1 161 ? 0.693 -16.907 3.034 1.00 76.56 161 ASP A N 1
ATOM 1264 C CA . ASP A 1 161 ? 0.718 -16.518 4.439 1.00 76.56 161 ASP A CA 1
ATOM 1265 C C . ASP A 1 161 ? 2.137 -16.662 4.988 1.00 76.56 161 ASP A C 1
ATOM 1267 O O . ASP A 1 161 ? 2.788 -17.691 4.796 1.00 76.56 161 ASP A O 1
ATOM 1271 N N . THR A 1 162 ? 2.615 -15.630 5.677 1.00 65.75 162 THR A N 1
ATOM 1272 C CA . THR A 1 162 ? 3.885 -15.673 6.398 1.00 65.75 162 THR A CA 1
ATOM 1273 C C . THR A 1 162 ? 3.640 -16.204 7.812 1.00 65.75 162 THR A C 1
ATOM 1275 O O . THR A 1 162 ? 2.700 -15.807 8.495 1.00 65.75 162 THR A O 1
ATOM 1278 N N . ASN A 1 163 ? 4.448 -17.182 8.230 1.00 50.50 163 ASN A N 1
ATOM 1279 C CA . ASN A 1 163 ? 4.292 -17.893 9.503 1.00 50.50 163 ASN A CA 1
ATOM 1280 C C . ASN A 1 163 ? 5.382 -17.480 10.494 1.00 50.50 163 ASN A C 1
ATOM 1282 O O . ASN A 1 163 ? 6.221 -18.297 10.877 1.00 50.50 163 ASN A O 1
ATOM 1286 N N . ILE A 1 164 ? 5.374 -16.220 10.924 1.00 48.75 164 ILE A N 1
ATOM 1287 C CA . ILE A 1 164 ? 6.178 -15.794 12.069 1.00 48.75 164 ILE A CA 1
ATOM 1288 C C . ILE A 1 164 ? 5.225 -15.302 13.168 1.00 48.75 164 ILE A C 1
ATOM 1290 O O . ILE A 1 164 ? 4.373 -14.447 12.938 1.00 48.75 164 ILE A O 1
ATOM 1294 N N . ASP A 1 165 ? 5.336 -15.888 14.362 1.00 45.78 165 ASP A N 1
ATOM 1295 C CA . ASP A 1 165 ? 4.526 -15.569 15.546 1.00 45.78 165 ASP A CA 1
ATOM 1296 C C . ASP A 1 165 ? 4.442 -14.049 15.798 1.00 45.78 165 ASP A C 1
ATOM 1298 O O . ASP A 1 165 ? 5.435 -13.328 15.676 1.00 45.78 165 ASP A O 1
ATOM 1302 N N . THR A 1 166 ? 3.257 -13.574 16.186 1.00 46.81 166 THR A N 1
ATOM 1303 C CA . THR A 1 166 ? 2.950 -12.244 16.738 1.00 46.81 166 THR A CA 1
ATOM 1304 C C . THR A 1 166 ? 3.980 -11.694 17.735 1.00 46.81 166 THR A C 1
ATOM 1306 O O . THR A 1 166 ? 4.250 -10.493 17.707 1.00 46.81 166 THR A O 1
ATOM 1309 N N . GLU A 1 167 ? 4.603 -12.526 18.577 1.00 40.91 167 GLU A N 1
ATOM 1310 C CA . GLU A 1 167 ? 5.707 -12.114 19.472 1.00 40.91 167 GLU A CA 1
ATOM 1311 C C . GLU A 1 167 ? 6.941 -11.606 18.697 1.00 40.91 167 GLU A C 1
ATOM 1313 O O . GLU A 1 167 ? 7.657 -10.701 19.135 1.00 40.91 167 GLU A O 1
ATOM 1318 N N . THR A 1 168 ? 7.158 -12.122 17.489 1.00 42.31 168 THR A N 1
ATOM 1319 C CA . THR A 1 168 ? 8.287 -11.751 16.630 1.00 42.31 168 THR A CA 1
ATOM 1320 C C . THR A 1 168 ? 8.066 -10.404 15.933 1.00 42.31 168 THR A C 1
ATOM 1322 O O . THR A 1 168 ? 9.020 -9.658 15.720 1.00 42.31 168 THR A O 1
ATOM 1325 N N . ARG A 1 169 ? 6.807 -10.011 15.663 1.00 40.31 169 ARG A N 1
ATOM 1326 C CA . ARG A 1 169 ? 6.484 -8.658 15.153 1.00 40.31 169 ARG A CA 1
ATOM 1327 C C . ARG A 1 169 ? 7.000 -7.565 16.099 1.00 40.31 169 ARG A C 1
ATOM 1329 O O . ARG A 1 169 ? 7.542 -6.561 15.645 1.00 40.31 169 ARG A O 1
ATOM 1336 N N . LYS A 1 170 ? 6.921 -7.789 17.416 1.00 35.12 170 LYS A N 1
ATOM 1337 C CA . LYS A 1 170 ? 7.420 -6.839 18.425 1.00 35.12 170 LYS A CA 1
ATOM 1338 C C . LYS A 1 170 ? 8.945 -6.752 18.458 1.00 35.12 170 LYS A C 1
ATOM 1340 O O . LYS A 1 170 ? 9.479 -5.677 18.695 1.00 35.12 170 LYS A O 1
ATOM 1345 N N . THR A 1 171 ? 9.671 -7.841 18.209 1.00 39.44 171 THR A N 1
ATOM 1346 C CA . THR A 1 171 ? 11.147 -7.827 18.260 1.00 39.44 171 THR A CA 1
ATOM 1347 C C . THR A 1 171 ? 11.787 -7.092 17.080 1.00 39.44 171 THR A C 1
ATOM 1349 O O . THR A 1 171 ? 12.872 -6.537 17.252 1.00 39.44 171 THR A O 1
ATOM 1352 N N . PHE A 1 172 ? 11.115 -7.013 15.926 1.00 35.31 172 PHE A N 1
ATOM 1353 C CA . PHE A 1 172 ? 11.551 -6.172 14.804 1.00 35.31 172 PHE A CA 1
ATOM 1354 C C . PHE A 1 172 ? 11.191 -4.690 15.003 1.00 35.31 172 PHE A C 1
ATOM 1356 O O . PHE A 1 172 ? 12.057 -3.841 14.808 1.00 35.31 172 PHE A O 1
ATOM 1363 N N . ALA A 1 173 ? 9.992 -4.387 15.518 1.00 35.09 173 ALA A N 1
ATOM 1364 C CA . ALA A 1 173 ? 9.569 -3.021 15.867 1.00 35.09 173 ALA A CA 1
ATOM 1365 C C . ALA A 1 173 ? 10.393 -2.381 17.012 1.00 35.09 173 ALA A C 1
ATOM 1367 O O . ALA A 1 173 ? 10.406 -1.165 17.183 1.00 35.09 173 ALA A O 1
ATOM 1368 N N . LEU A 1 174 ? 11.108 -3.190 17.804 1.00 30.83 174 LEU A N 1
ATOM 1369 C CA . LEU A 1 174 ? 11.923 -2.750 18.942 1.00 30.83 174 LEU A CA 1
ATOM 1370 C C . LEU A 1 174 ? 13.388 -2.436 18.597 1.00 30.83 174 LEU A C 1
ATOM 1372 O O . LEU A 1 174 ? 14.205 -2.335 19.513 1.00 30.83 174 LEU A O 1
ATOM 1376 N N . ARG A 1 175 ? 13.765 -2.260 17.323 1.00 29.45 175 ARG A N 1
ATOM 1377 C CA . ARG A 1 175 ? 15.068 -1.662 16.979 1.00 29.45 175 ARG A CA 1
ATOM 1378 C C . ARG A 1 175 ? 14.898 -0.155 16.747 1.00 29.45 175 ARG A C 1
ATOM 1380 O O . ARG A 1 175 ? 14.559 0.246 15.639 1.00 29.45 175 ARG A O 1
ATOM 1387 N N . PRO A 1 176 ? 15.172 0.712 17.743 1.00 33.47 176 PRO A N 1
ATOM 1388 C CA . PRO A 1 176 ? 15.174 2.144 17.512 1.00 33.47 176 PRO A CA 1
ATOM 1389 C C . PRO A 1 176 ? 16.440 2.472 16.723 1.00 33.47 176 PRO A C 1
ATOM 1391 O O . PRO A 1 176 ? 17.554 2.376 17.244 1.00 33.47 176 PRO A O 1
ATOM 1394 N N . GLY A 1 177 ? 16.290 2.826 15.450 1.00 32.62 177 GLY A N 1
ATOM 1395 C CA . GLY A 1 177 ? 17.460 3.106 14.633 1.00 32.62 177 GLY A CA 1
ATOM 1396 C C . GLY A 1 177 ? 17.169 3.377 13.174 1.00 32.62 177 GLY A C 1
ATOM 1397 O O . GLY A 1 177 ? 17.757 2.728 12.317 1.00 32.62 177 GLY A O 1
ATOM 1398 N N . GLY A 1 178 ? 16.363 4.399 12.886 1.00 36.94 178 GLY A N 1
ATOM 1399 C CA . GLY A 1 178 ? 16.546 5.156 11.654 1.00 36.94 178 GLY A CA 1
ATOM 1400 C C . GLY A 1 178 ? 17.980 5.692 11.611 1.00 36.94 178 GLY A C 1
ATOM 1401 O O . GLY A 1 178 ? 18.292 6.715 12.215 1.00 36.94 178 GLY A O 1
ATOM 1402 N N . ARG A 1 179 ? 18.879 4.963 10.952 1.00 27.67 179 ARG A N 1
ATOM 1403 C CA . ARG A 1 179 ? 20.163 5.452 10.451 1.00 27.67 179 ARG A CA 1
ATOM 1404 C C . ARG A 1 179 ? 20.526 4.646 9.212 1.00 27.67 179 ARG A C 1
ATOM 1406 O O . ARG A 1 179 ? 20.393 3.428 9.193 1.00 27.67 179 ARG A O 1
ATOM 1413 N N . ALA A 1 180 ? 20.916 5.386 8.180 1.00 30.78 180 ALA A N 1
ATOM 1414 C CA . ALA A 1 180 ? 21.241 4.911 6.849 1.00 30.78 180 ALA A CA 1
ATOM 1415 C C . ALA A 1 180 ? 22.120 3.654 6.874 1.00 30.78 180 ALA A C 1
ATOM 1417 O O . ALA A 1 180 ? 23.133 3.619 7.571 1.00 30.78 180 ALA A O 1
ATOM 1418 N N . PHE A 1 181 ? 21.773 2.670 6.042 1.00 29.27 181 PHE A N 1
ATOM 1419 C CA . PHE A 1 181 ? 22.749 1.709 5.540 1.00 29.27 181 PHE A CA 1
ATOM 1420 C C . PHE A 1 181 ? 23.715 2.465 4.614 1.00 29.27 181 PHE A C 1
ATOM 1422 O O . PHE A 1 181 ? 23.565 2.458 3.395 1.00 29.27 181 PHE A O 1
ATOM 1429 N N . SER A 1 182 ? 24.657 3.195 5.210 1.00 31.67 182 SER A N 1
ATOM 1430 C CA . SER A 1 182 ? 25.928 3.531 4.582 1.00 31.67 182 SER A CA 1
ATOM 1431 C C . SER A 1 182 ? 26.938 2.471 4.996 1.00 31.67 182 SER A C 1
ATOM 1433 O O . SER A 1 182 ? 27.101 2.233 6.191 1.00 31.67 182 SER A O 1
ATOM 1435 N N . ASP A 1 183 ? 27.593 1.912 3.985 1.00 38.09 183 ASP A N 1
ATOM 1436 C CA . ASP A 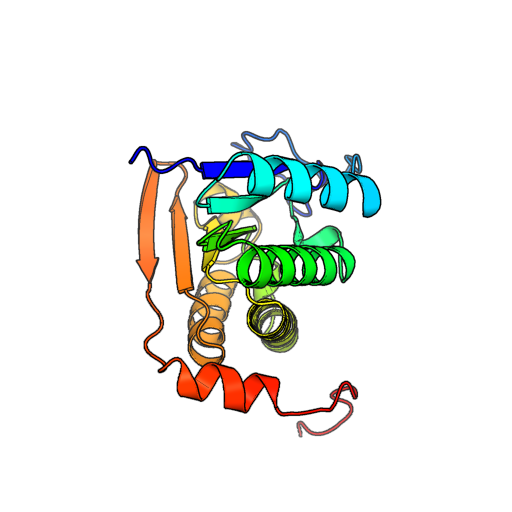1 183 ? 28.882 1.229 4.043 1.00 38.09 183 ASP A CA 1
ATOM 1437 C C . ASP A 1 183 ? 28.936 -0.021 4.927 1.00 38.09 183 ASP A C 1
ATOM 1439 O O . ASP A 1 183 ? 29.217 0.051 6.114 1.00 38.09 183 ASP A O 1
ATOM 1443 N N . ASP A 1 184 ? 28.659 -1.172 4.305 1.00 32.34 184 ASP A N 1
ATOM 1444 C CA . ASP A 1 184 ? 29.480 -2.387 4.433 1.00 32.34 184 ASP A CA 1
ATOM 1445 C C . ASP A 1 184 ? 28.890 -3.506 3.560 1.00 32.34 184 ASP A C 1
ATOM 1447 O O . ASP A 1 184 ? 28.168 -4.386 4.025 1.00 32.34 184 ASP A O 1
ATOM 1451 N N . LEU A 1 185 ? 29.206 -3.470 2.264 1.00 31.53 185 LEU A N 1
ATOM 1452 C CA . LEU A 1 185 ? 29.260 -4.663 1.418 1.00 31.53 185 LEU A CA 1
ATOM 1453 C C . LEU A 1 185 ? 30.476 -4.517 0.500 1.00 31.53 185 LEU A C 1
ATOM 1455 O O . LEU A 1 185 ? 30.430 -3.819 -0.514 1.00 31.53 185 LEU A O 1
ATOM 1459 N N . ALA A 1 186 ? 31.572 -5.137 0.936 1.00 32.25 186 ALA A N 1
ATOM 1460 C CA . ALA A 1 186 ? 32.628 -5.606 0.049 1.00 32.25 186 ALA A CA 1
ATOM 1461 C C . ALA A 1 186 ? 32.090 -6.691 -0.899 1.00 32.25 186 ALA A C 1
ATOM 1463 O O . ALA A 1 186 ? 31.136 -7.404 -0.501 1.00 32.25 186 ALA A O 1
#

Secondary structure (DSSP, 8-state):
----EEEEEEESB-S---TT-TT--BTT---B--HHHHHHHHHHHHHTT-SEEEEEES-GGGGTHHHHHHHHHHHHHHHHHS--SEEEEEE-GGGGSSHHHHHHHHHHHHHTT--EEEEE-SHHHHTTS-HHHHHHHHHHHHHHT-EEEEE-TTS-EEEE-----HHHHHHHHT--------S---

Mean predicted aligned error: 7.7 Å

Sequence (186 aa):
MSNVKALIRVLTGCDIQCRHCYMSSDSFKNEQFTYSGLETVVDKLTDYGVEVIVFTGGQPTLIGTELIDIIGYTSEKREETGYPAVIEITTNSGIGKNKATANYWLSNFAEAGLDRVRLSVDEYHREFLPEEFEERIIDTAELYNVAIKLMDVAGVEKQIDTNIDTETRKTFALRPGGRAFSDDLA